Protein AF-A0A7X9EJ55-F1 (afdb_monomer)

Structure (mmCIF, N/CA/C/O backbone):
data_AF-A0A7X9EJ55-F1
#
_entry.id   AF-A0A7X9EJ55-F1
#
loop_
_atom_site.group_PDB
_atom_site.id
_atom_site.type_symbol
_atom_site.label_atom_id
_atom_site.label_alt_id
_atom_site.label_comp_id
_atom_site.label_asym_id
_atom_site.label_entity_id
_atom_site.label_seq_id
_atom_site.pdbx_PDB_ins_code
_atom_site.Cartn_x
_atom_site.Cartn_y
_atom_site.Cartn_z
_atom_site.occupancy
_atom_site.B_iso_or_equiv
_atom_site.auth_seq_id
_atom_site.auth_comp_id
_atom_site.auth_asym_id
_atom_site.auth_atom_id
_atom_site.pdbx_PDB_model_num
ATOM 1 N N . GLN A 1 1 ? -43.491 -13.037 -39.753 1.00 38.59 1 GLN A N 1
ATOM 2 C CA . GLN A 1 1 ? -42.598 -14.050 -39.163 1.00 38.59 1 GLN A CA 1
ATOM 3 C C . GLN A 1 1 ? -41.833 -13.356 -38.057 1.00 38.59 1 GLN A C 1
ATOM 5 O O . GLN A 1 1 ? -40.976 -12.529 -38.333 1.00 38.59 1 GLN A O 1
ATOM 10 N N . THR A 1 2 ? -42.285 -13.573 -36.831 1.00 31.81 2 THR A N 1
ATOM 11 C CA . THR A 1 2 ? -41.664 -13.127 -35.586 1.00 31.81 2 THR A CA 1
ATOM 12 C C . THR A 1 2 ? -40.509 -14.071 -35.261 1.00 31.81 2 THR A C 1
ATOM 14 O O . THR A 1 2 ? -40.678 -15.285 -35.343 1.00 31.81 2 THR A O 1
ATOM 17 N N . LEU A 1 3 ? -39.339 -13.518 -34.944 1.00 34.47 3 LEU A N 1
ATOM 18 C CA . LEU A 1 3 ? -38.242 -14.258 -34.327 1.00 34.47 3 LEU A CA 1
ATOM 19 C C . LEU A 1 3 ? -38.237 -13.887 -32.847 1.00 34.47 3 LEU A C 1
ATOM 21 O O . LEU A 1 3 ? -37.833 -12.788 -32.473 1.00 34.47 3 LEU A O 1
ATOM 25 N N . ASP A 1 4 ? -38.771 -14.807 -32.052 1.00 36.62 4 ASP A N 1
ATOM 26 C CA . ASP A 1 4 ? -38.695 -14.814 -30.599 1.00 36.62 4 ASP A CA 1
ATOM 27 C C . ASP A 1 4 ? -37.256 -15.052 -30.120 1.00 36.62 4 ASP A C 1
ATOM 29 O O . ASP A 1 4 ? -36.531 -15.879 -30.673 1.00 36.62 4 ASP A O 1
ATOM 33 N N . GLY A 1 5 ? -36.912 -14.394 -29.010 1.00 41.62 5 GLY A N 1
ATOM 34 C CA . GLY A 1 5 ? -36.213 -15.050 -27.905 1.00 41.62 5 GLY A CA 1
ATOM 35 C C . GLY A 1 5 ? -34.692 -15.132 -27.966 1.00 41.62 5 GLY A C 1
ATOM 36 O O . GLY A 1 5 ? -34.158 -16.203 -28.220 1.00 41.62 5 GLY A O 1
ATOM 37 N N . ILE A 1 6 ? -34.012 -14.058 -27.548 1.00 31.22 6 ILE A N 1
ATOM 38 C CA . ILE A 1 6 ? -32.843 -14.154 -26.656 1.00 31.22 6 ILE A CA 1
ATOM 39 C C . ILE A 1 6 ? -32.927 -12.980 -25.671 1.00 31.22 6 ILE A C 1
ATOM 41 O O . ILE A 1 6 ? -32.507 -11.866 -25.973 1.00 31.22 6 ILE A O 1
ATOM 45 N N . ASP A 1 7 ? -33.501 -13.238 -24.499 1.00 30.77 7 ASP A N 1
ATOM 46 C CA . ASP A 1 7 ? -33.450 -12.339 -23.349 1.00 30.77 7 ASP A CA 1
ATOM 47 C C . ASP A 1 7 ? -32.236 -12.755 -22.504 1.00 30.77 7 ASP A C 1
ATOM 49 O O . ASP A 1 7 ? -32.245 -13.804 -21.853 1.00 30.77 7 ASP A O 1
ATOM 53 N N . ILE A 1 8 ? -31.130 -12.008 -22.594 1.00 32.53 8 ILE A N 1
ATOM 54 C CA . ILE A 1 8 ? -29.920 -12.298 -21.810 1.00 32.53 8 ILE A CA 1
ATOM 55 C C . ILE A 1 8 ? -30.083 -11.646 -20.434 1.00 32.53 8 ILE A C 1
ATOM 57 O O . ILE A 1 8 ? -29.558 -10.569 -20.161 1.00 32.53 8 ILE A O 1
ATOM 61 N N . SER A 1 9 ? -30.810 -12.329 -19.551 1.00 30.97 9 SER A N 1
ATOM 62 C CA . SER A 1 9 ? -30.786 -12.064 -18.112 1.00 30.97 9 SER A CA 1
ATOM 63 C C . SER A 1 9 ? -29.410 -12.443 -17.553 1.00 30.97 9 SER A C 1
ATOM 65 O O . SER A 1 9 ? -29.127 -13.617 -17.303 1.00 30.97 9 SER A O 1
ATOM 67 N N . LEU A 1 10 ? -28.536 -11.455 -17.345 1.00 30.61 10 LEU A N 1
ATOM 68 C CA . LEU A 1 10 ? -27.280 -11.630 -16.609 1.00 30.61 10 LEU A CA 1
ATOM 69 C C . LEU A 1 10 ? -27.565 -11.729 -15.101 1.00 30.61 10 LEU A C 1
ATOM 71 O O . LEU A 1 10 ? -27.427 -10.768 -14.352 1.00 30.61 10 LEU A O 1
ATOM 75 N N . THR A 1 11 ? -27.955 -12.920 -14.655 1.00 35.12 11 THR A N 1
ATOM 76 C CA . THR A 1 11 ? -28.072 -13.302 -13.237 1.00 35.12 11 THR A CA 1
ATOM 77 C C . THR A 1 11 ? -26.894 -14.179 -12.816 1.00 35.12 11 THR A C 1
ATOM 79 O O . THR A 1 11 ? -27.067 -15.354 -12.503 1.00 35.12 11 THR A O 1
ATOM 82 N N . LEU A 1 12 ? -25.682 -13.617 -12.813 1.00 31.12 12 LEU A N 1
ATOM 83 C CA . LEU A 1 12 ? -24.518 -14.195 -12.130 1.00 31.12 12 LEU A CA 1
ATOM 84 C C . LEU A 1 12 ? -23.705 -13.066 -11.472 1.00 31.12 12 LEU A C 1
ATOM 86 O O . LEU A 1 12 ? -23.478 -12.043 -12.123 1.00 31.12 12 LEU A O 1
ATOM 90 N N . PRO A 1 13 ? -23.261 -13.213 -10.208 1.00 33.25 13 PRO A N 1
ATOM 91 C CA . PRO A 1 13 ? -22.348 -12.252 -9.604 1.00 33.25 13 PRO A CA 1
ATOM 92 C C . PRO A 1 13 ? -21.026 -12.268 -10.382 1.00 33.25 13 PRO A C 1
ATOM 94 O O . PRO A 1 13 ? -20.493 -13.323 -10.723 1.00 33.25 13 PRO A O 1
ATOM 97 N N . ILE A 1 14 ? -20.528 -11.081 -10.722 1.00 31.23 14 ILE A N 1
ATOM 98 C CA . ILE A 1 14 ? -19.279 -10.888 -11.464 1.00 31.23 14 ILE A CA 1
ATOM 99 C C . ILE A 1 14 ? -18.117 -11.350 -10.575 1.00 31.23 14 ILE A C 1
ATOM 101 O O . ILE A 1 14 ? -17.659 -10.607 -9.715 1.00 31.23 14 ILE A O 1
ATOM 105 N N . ASP A 1 15 ? -17.645 -12.577 -10.795 1.00 30.00 15 ASP A N 1
ATOM 106 C CA . ASP A 1 15 ? -16.687 -13.268 -9.917 1.00 30.00 15 ASP A CA 1
ATOM 107 C C . ASP A 1 15 ? -15.232 -13.255 -10.433 1.00 30.00 15 ASP A C 1
ATOM 109 O O . ASP A 1 15 ? -14.417 -14.096 -10.056 1.00 30.00 15 ASP A O 1
ATOM 113 N N . LYS A 1 16 ? -14.858 -12.308 -11.310 1.00 31.92 16 LYS A N 1
ATOM 114 C CA . LYS A 1 16 ? -13.453 -12.125 -11.724 1.00 31.92 16 LYS A CA 1
ATOM 115 C C . LYS A 1 16 ? -13.017 -10.661 -11.696 1.00 31.92 16 LYS A C 1
ATOM 117 O O . LYS A 1 16 ? -13.667 -9.756 -12.227 1.00 31.92 16 LYS A O 1
ATOM 122 N N . ALA A 1 17 ? -11.919 -10.453 -10.980 1.00 34.09 17 ALA A N 1
ATOM 123 C CA . ALA A 1 17 ? -11.348 -9.167 -10.640 1.00 34.09 17 ALA A CA 1
ATOM 124 C C . ALA A 1 17 ? -10.652 -8.513 -11.846 1.00 34.09 17 ALA A C 1
ATOM 126 O O . ALA A 1 17 ? -10.238 -9.194 -12.779 1.00 34.09 17 ALA A O 1
ATOM 127 N N . THR A 1 18 ? -10.591 -7.181 -11.851 1.00 37.78 18 THR A N 1
ATOM 128 C CA . THR A 1 18 ? -9.961 -6.411 -12.931 1.00 37.78 18 THR A CA 1
ATOM 129 C C . THR A 1 18 ? -8.446 -6.503 -12.783 1.00 37.78 18 THR A C 1
ATOM 131 O O . THR A 1 18 ? -7.906 -6.183 -11.726 1.00 37.78 18 THR A O 1
ATOM 134 N N . GLU A 1 19 ? -7.784 -6.952 -13.842 1.00 37.38 19 GLU A N 1
ATOM 135 C CA . GLU A 1 19 ? -6.333 -6.958 -13.994 1.00 37.38 19 GLU A CA 1
ATOM 136 C C . GLU A 1 19 ? -5.953 -5.732 -14.828 1.00 37.38 19 GLU A C 1
ATOM 138 O O . GLU A 1 19 ? -6.507 -5.512 -15.908 1.00 37.38 19 GLU A O 1
ATOM 143 N N . LEU A 1 20 ? -5.049 -4.899 -14.312 1.00 41.16 20 LEU A N 1
ATOM 144 C CA . LEU A 1 20 ? -4.495 -3.777 -15.062 1.00 41.16 20 LEU A CA 1
ATOM 145 C C . LEU A 1 20 ? -3.070 -4.129 -15.476 1.00 41.16 20 LEU A C 1
ATOM 147 O O . LEU A 1 20 ? -2.155 -4.110 -14.655 1.00 41.16 20 LEU A O 1
ATOM 151 N N . ILE A 1 21 ? -2.896 -4.414 -16.761 1.00 44.88 21 ILE A N 1
ATOM 152 C CA . ILE A 1 21 ? -1.591 -4.623 -17.386 1.00 44.88 21 ILE A CA 1
ATOM 153 C C . ILE A 1 21 ? -1.232 -3.323 -18.102 1.00 44.88 21 ILE A C 1
ATOM 155 O O . ILE A 1 21 ? -1.906 -2.937 -19.057 1.00 44.88 21 ILE A O 1
ATOM 159 N N . THR A 1 22 ? -0.190 -2.625 -17.644 1.00 42.75 22 THR A N 1
ATOM 160 C CA . THR A 1 22 ? 0.284 -1.399 -18.304 1.00 42.75 22 THR A CA 1
ATOM 161 C C . THR A 1 22 ? 1.669 -1.587 -18.906 1.00 42.75 22 THR A C 1
ATOM 163 O O . THR A 1 22 ? 2.619 -1.997 -18.236 1.00 42.75 22 THR A O 1
ATOM 166 N N . SER A 1 23 ? 1.775 -1.280 -20.197 1.00 45.16 23 SER A N 1
ATOM 167 C CA . SER A 1 23 ? 3.039 -1.046 -20.889 1.00 45.16 23 SER A CA 1
ATOM 168 C C . SER A 1 23 ? 2.978 0.373 -21.453 1.00 45.16 23 SER A C 1
ATOM 170 O O . SER A 1 23 ? 2.075 0.720 -22.214 1.00 45.16 23 SER A O 1
ATOM 172 N N . LYS A 1 24 ? 3.889 1.247 -21.016 1.00 44.47 24 LYS A N 1
ATOM 173 C CA . LYS A 1 24 ? 3.922 2.644 -21.462 1.00 44.47 24 LYS A CA 1
ATOM 174 C C . LYS A 1 24 ? 5.023 2.816 -22.502 1.00 44.47 24 LYS A C 1
ATOM 176 O O . LYS A 1 24 ? 6.192 2.592 -22.199 1.00 44.47 24 LYS A O 1
ATOM 181 N N . HIS A 1 25 ? 4.666 3.269 -23.705 1.00 47.09 25 HIS A N 1
ATOM 182 C CA . HIS A 1 25 ? 5.638 3.700 -24.708 1.00 47.09 25 HIS A CA 1
ATOM 183 C C . HIS A 1 25 ? 5.197 5.007 -25.385 1.00 47.09 25 HIS A C 1
ATOM 185 O O . HIS A 1 25 ? 4.358 5.009 -26.278 1.00 47.09 25 HIS A O 1
ATOM 191 N N . GLU A 1 26 ? 5.765 6.138 -24.953 1.00 46.81 26 GLU A N 1
ATOM 192 C CA . GLU A 1 26 ? 5.364 7.477 -25.430 1.00 46.81 26 GLU A CA 1
ATOM 193 C C . GLU A 1 26 ? 5.766 7.769 -26.888 1.00 46.81 26 GLU A C 1
ATOM 195 O O . GLU A 1 26 ? 5.194 8.650 -27.520 1.00 46.81 26 GLU A O 1
ATOM 200 N N . VAL A 1 27 ? 6.729 7.033 -27.450 1.00 49.12 27 VAL A N 1
ATOM 201 C CA . VAL A 1 27 ? 7.346 7.381 -28.744 1.00 49.12 27 VAL A CA 1
ATOM 202 C C . VAL A 1 27 ? 6.617 6.761 -29.947 1.00 49.12 27 VAL A C 1
ATOM 204 O O . VAL A 1 27 ? 6.631 7.336 -31.031 1.00 49.12 27 VAL A O 1
ATOM 207 N N . MET A 1 28 ? 5.938 5.622 -29.779 1.00 48.31 28 MET A N 1
ATOM 208 C CA . MET A 1 28 ? 5.363 4.868 -30.908 1.00 48.31 28 MET A CA 1
ATOM 209 C C . MET A 1 28 ? 3.928 5.257 -31.281 1.00 48.31 28 MET A C 1
ATOM 211 O O . MET A 1 28 ? 3.543 5.096 -32.440 1.00 48.31 28 MET A O 1
ATOM 215 N N . ASN A 1 29 ? 3.148 5.815 -30.349 1.00 45.50 29 ASN A N 1
ATOM 216 C CA . ASN A 1 29 ? 1.758 6.204 -30.623 1.00 45.50 29 ASN A CA 1
ATOM 217 C C . ASN A 1 29 ? 1.661 7.318 -31.677 1.00 45.50 29 ASN A C 1
ATOM 219 O O . ASN A 1 29 ? 0.808 7.254 -32.557 1.00 45.50 29 ASN A O 1
ATOM 223 N N . ASN A 1 30 ? 2.597 8.271 -31.660 1.00 50.31 30 ASN A N 1
ATOM 224 C CA . ASN A 1 30 ? 2.659 9.348 -32.653 1.00 50.31 30 ASN A CA 1
ATOM 225 C C . ASN A 1 30 ? 3.192 8.895 -34.022 1.00 50.31 30 ASN A C 1
ATOM 227 O O . ASN A 1 30 ? 3.055 9.631 -34.997 1.00 50.31 30 ASN A O 1
ATOM 231 N N . LEU A 1 31 ? 3.812 7.712 -34.109 1.00 50.06 31 LEU A N 1
ATOM 232 C CA . LEU A 1 31 ? 4.468 7.242 -35.331 1.00 50.06 31 LEU A CA 1
ATOM 233 C C . LEU A 1 31 ? 3.586 6.321 -36.182 1.00 50.06 31 LEU A C 1
ATOM 235 O O . LEU A 1 31 ? 3.716 6.322 -37.402 1.00 50.06 31 LEU A O 1
ATOM 239 N N . LEU A 1 32 ? 2.725 5.513 -35.555 1.00 49.69 32 LEU A N 1
ATOM 240 C CA . LEU A 1 32 ? 1.988 4.454 -36.255 1.00 49.69 32 LEU A CA 1
ATOM 241 C C . LEU A 1 32 ? 0.570 4.849 -36.690 1.00 49.69 32 LEU A C 1
ATOM 243 O O . LEU A 1 32 ? 0.073 4.284 -37.660 1.00 49.69 32 LEU A O 1
ATOM 247 N N . TRP A 1 33 ? -0.079 5.797 -36.006 1.00 50.31 33 TRP A N 1
ATOM 248 C CA . TRP A 1 33 ? -1.486 6.135 -36.264 1.00 50.31 33 TRP A CA 1
ATOM 249 C C . TRP A 1 33 ? -1.775 7.637 -36.098 1.00 50.31 33 TRP A C 1
ATOM 251 O O . TRP A 1 33 ? -2.547 8.019 -35.218 1.00 50.31 33 TRP A O 1
ATOM 261 N N . PRO A 1 34 ? -1.201 8.510 -36.946 1.00 47.88 34 PRO A N 1
ATOM 262 C CA . PRO A 1 34 ? -1.378 9.963 -36.836 1.00 47.88 34 PRO A CA 1
ATOM 263 C C . PRO A 1 34 ? -2.832 10.436 -37.035 1.00 47.88 34 PRO A C 1
ATOM 265 O O . PRO A 1 34 ? -3.152 11.578 -36.718 1.00 47.88 34 PRO A O 1
ATOM 268 N N . GLU A 1 35 ? -3.716 9.574 -37.549 1.00 40.94 35 GLU A N 1
ATOM 269 C CA . GLU A 1 35 ? -5.115 9.898 -37.869 1.00 40.94 35 GLU A CA 1
ATOM 270 C C . GLU A 1 35 ? -6.112 9.516 -36.764 1.00 40.94 35 GLU A C 1
ATOM 272 O O . GLU A 1 35 ? -7.281 9.903 -36.812 1.00 40.94 35 GLU A O 1
ATOM 277 N N . LEU A 1 36 ? -5.665 8.796 -35.729 1.00 41.84 36 LEU A N 1
ATOM 278 C CA . LEU A 1 36 ? -6.472 8.533 -34.539 1.00 41.84 36 LEU A CA 1
ATOM 279 C C . LEU A 1 36 ? -6.415 9.756 -33.614 1.00 41.84 36 LEU A C 1
ATOM 281 O O . LEU A 1 36 ? -5.763 9.750 -32.574 1.00 41.84 36 LEU A O 1
ATOM 285 N N . GLY A 1 37 ? -7.110 10.825 -34.005 1.00 41.09 37 GLY A N 1
ATOM 286 C CA . GLY A 1 37 ? -7.382 11.951 -33.117 1.00 41.09 37 GLY A CA 1
ATOM 287 C C . GLY A 1 37 ? -8.163 11.456 -31.900 1.00 41.09 37 GLY A C 1
ATOM 288 O O . GLY A 1 37 ? -9.317 11.041 -32.018 1.00 41.09 37 GLY A O 1
ATOM 289 N N . THR A 1 38 ? -7.531 11.463 -30.730 1.00 38.47 38 THR A N 1
ATOM 290 C CA . THR A 1 38 ? -8.158 11.043 -29.477 1.00 38.47 38 THR A CA 1
ATOM 291 C C . THR A 1 38 ? -9.341 11.962 -29.165 1.00 38.47 38 THR A C 1
ATOM 293 O O . THR A 1 38 ? -9.202 13.163 -28.933 1.00 38.47 38 THR A O 1
ATOM 296 N N . VAL A 1 39 ? -10.556 11.409 -29.184 1.00 37.19 39 VAL A N 1
ATOM 297 C CA . VAL A 1 39 ? -11.767 12.165 -28.848 1.00 37.19 39 VAL A CA 1
ATOM 298 C C . VAL A 1 39 ? -11.824 12.329 -27.329 1.00 37.19 39 VAL A C 1
ATOM 300 O O . VAL A 1 39 ? -12.023 11.370 -26.586 1.00 37.19 39 VAL A O 1
ATOM 303 N N . ARG A 1 40 ? -11.642 13.564 -26.851 1.00 36.47 40 ARG A N 1
ATOM 304 C CA . ARG A 1 40 ? -11.795 13.926 -25.437 1.00 36.47 40 ARG A CA 1
ATOM 305 C C . ARG A 1 40 ? -13.279 14.123 -25.132 1.00 36.47 40 ARG A C 1
ATOM 307 O O . ARG A 1 40 ? -13.882 15.075 -25.617 1.00 36.47 40 ARG A O 1
ATOM 314 N N . ALA A 1 41 ? -13.860 13.283 -24.279 1.00 29.88 41 ALA A N 1
ATOM 315 C CA . ALA A 1 41 ? -15.131 13.617 -23.643 1.00 29.88 41 ALA A CA 1
ATOM 316 C C . ALA A 1 41 ? -14.905 14.840 -22.733 1.00 29.88 41 ALA A C 1
ATOM 318 O O . ALA A 1 41 ? -14.179 14.759 -21.743 1.00 29.88 41 ALA A O 1
ATOM 319 N N . VAL A 1 42 ? -15.451 16.001 -23.110 1.00 31.14 42 VAL A N 1
ATOM 320 C CA . VAL A 1 42 ? -15.214 17.283 -22.412 1.00 31.14 42 VAL A CA 1
ATOM 321 C C . VAL A 1 42 ? -16.218 17.577 -21.294 1.00 31.14 42 VAL A C 1
ATOM 323 O O . VAL A 1 42 ? -16.085 18.595 -20.636 1.00 31.14 42 VAL A O 1
ATOM 326 N N . ASN A 1 43 ? -17.183 16.689 -21.044 1.00 30.61 43 ASN A N 1
ATOM 327 C CA . ASN A 1 43 ? -18.197 16.841 -19.995 1.00 30.61 43 ASN A CA 1
ATOM 328 C C . ASN A 1 43 ? -18.670 15.462 -19.508 1.00 30.61 43 ASN A C 1
ATOM 330 O O . ASN A 1 43 ? -19.752 15.005 -19.871 1.00 30.61 43 ASN A O 1
ATOM 334 N N . MET A 1 44 ? -17.849 14.775 -18.715 1.00 38.81 44 MET A N 1
ATOM 335 C CA . MET A 1 44 ? -18.315 13.641 -17.914 1.00 38.81 44 MET A CA 1
ATOM 336 C C . MET A 1 44 ? -18.557 14.136 -16.492 1.00 38.81 44 MET A C 1
ATOM 338 O O . MET A 1 44 ? -17.649 14.671 -15.865 1.00 38.81 44 MET A O 1
ATOM 342 N N . TYR A 1 45 ? -19.782 13.979 -15.999 1.00 35.69 45 TYR A N 1
ATOM 343 C CA . TYR A 1 45 ? -20.111 14.223 -14.600 1.00 35.69 45 TYR A CA 1
ATOM 344 C C . TYR A 1 45 ? -19.662 13.003 -13.782 1.00 35.69 45 TYR A C 1
ATOM 346 O O . TYR A 1 45 ? -20.314 11.961 -13.833 1.00 35.69 45 TYR A O 1
ATOM 354 N N . ASP A 1 46 ? -18.530 13.104 -13.078 1.00 46.06 46 ASP A N 1
ATOM 355 C CA . ASP A 1 46 ? -18.082 12.072 -12.135 1.00 46.06 46 ASP A CA 1
ATOM 356 C C . ASP A 1 46 ? -18.695 12.364 -10.758 1.00 46.06 46 ASP A C 1
ATOM 358 O O . ASP A 1 46 ? -18.242 13.238 -10.020 1.00 46.06 46 ASP A O 1
ATOM 362 N N . SER A 1 47 ? -19.738 11.621 -10.381 1.00 42.22 47 SER A N 1
ATOM 363 C CA . SER A 1 47 ? -20.352 11.730 -9.050 1.00 42.22 47 SER A CA 1
ATOM 364 C C . SER A 1 47 ? -19.412 11.310 -7.904 1.00 42.22 47 SER A C 1
ATOM 366 O O . SER A 1 47 ? -19.753 11.516 -6.737 1.00 42.22 47 SER A O 1
ATOM 368 N N . ASN A 1 48 ? -18.242 10.736 -8.220 1.00 45.66 48 ASN A N 1
ATOM 369 C CA . ASN A 1 48 ? -17.161 10.436 -7.280 1.00 45.66 48 ASN A CA 1
ATOM 370 C C . ASN A 1 48 ? -16.099 11.541 -7.199 1.00 45.66 48 ASN A C 1
ATOM 372 O O . ASN A 1 48 ? -15.158 11.391 -6.417 1.00 45.66 48 ASN A O 1
ATOM 376 N N . GLU A 1 49 ? -16.239 12.655 -7.932 1.00 54.47 49 GLU A N 1
ATOM 377 C CA . GLU A 1 49 ? -15.367 13.835 -7.820 1.00 54.47 49 GLU A CA 1
ATOM 378 C C . GLU A 1 49 ? -15.667 14.634 -6.538 1.00 54.47 49 GLU A C 1
ATOM 380 O O . GLU A 1 49 ? -15.876 15.846 -6.528 1.00 54.47 49 GLU A O 1
ATOM 385 N N . LYS A 1 50 ? -15.695 13.938 -5.402 1.00 62.94 50 LYS A N 1
ATOM 386 C CA . LYS A 1 50 ? -15.676 14.551 -4.080 1.00 62.94 50 LYS A CA 1
ATOM 387 C C . LYS A 1 50 ? -14.233 14.581 -3.601 1.00 62.94 50 LYS A C 1
ATOM 389 O O . LYS A 1 50 ? -13.810 13.752 -2.793 1.00 62.94 50 LYS A O 1
ATOM 394 N N . LYS A 1 51 ? -13.460 15.528 -4.141 1.00 64.06 51 LYS A N 1
ATOM 395 C CA . LYS A 1 51 ? -12.115 15.828 -3.632 1.00 64.06 51 LYS A CA 1
ATOM 396 C C . LYS A 1 51 ? -12.204 16.051 -2.117 1.00 64.06 51 LYS A C 1
ATOM 398 O O . LYS A 1 51 ? -13.142 16.698 -1.654 1.00 64.06 51 LYS A O 1
ATOM 403 N N . ASN A 1 52 ? -11.251 15.504 -1.365 1.00 70.38 52 ASN A N 1
ATOM 404 C CA . ASN A 1 52 ? -11.170 15.578 0.103 1.00 70.38 52 ASN A CA 1
ATOM 405 C C . ASN A 1 52 ? -12.217 14.768 0.896 1.00 70.38 52 ASN A C 1
ATOM 407 O O . ASN A 1 52 ? -12.250 14.857 2.116 1.00 70.38 52 ASN A O 1
ATOM 411 N N . PHE A 1 53 ? -13.105 14.003 0.251 1.00 81.62 53 PHE A N 1
ATOM 412 C CA . PHE A 1 53 ? -14.181 13.313 0.976 1.00 81.62 53 PHE A CA 1
ATOM 413 C C . PHE A 1 53 ? -13.784 11.927 1.478 1.00 81.62 53 PHE A C 1
ATOM 415 O O . PHE A 1 53 ? -14.152 11.533 2.581 1.00 81.62 53 PHE A O 1
ATOM 422 N N . TRP A 1 54 ? -13.082 11.149 0.656 1.00 82.31 54 TRP A N 1
ATOM 423 C CA . TRP A 1 54 ? -12.898 9.722 0.917 1.00 82.31 54 TRP A CA 1
ATOM 424 C C . TRP A 1 54 ? -11.973 9.445 2.098 1.00 82.31 54 TRP A C 1
ATOM 426 O O . TRP A 1 54 ? -12.271 8.551 2.884 1.00 82.31 54 TRP A O 1
ATOM 436 N N . TYR A 1 55 ? -10.902 10.223 2.274 1.00 87.44 55 TYR A N 1
ATOM 437 C CA . TYR A 1 55 ? -10.030 10.069 3.439 1.00 87.44 55 TYR A CA 1
ATOM 438 C C . TYR A 1 55 ? -10.775 10.375 4.740 1.00 87.44 55 TYR A C 1
ATOM 440 O O . TYR A 1 55 ? -10.721 9.593 5.690 1.00 87.44 55 TYR A O 1
ATOM 448 N N . GLU A 1 56 ? -11.526 11.478 4.767 1.00 88.81 56 GLU A N 1
ATOM 449 C CA . GLU A 1 56 ? -12.367 11.848 5.909 1.00 88.81 56 GLU A CA 1
ATOM 450 C C . GLU A 1 56 ? -13.452 10.797 6.168 1.00 88.81 56 GLU A C 1
ATOM 452 O O . GLU A 1 56 ? -13.705 10.432 7.316 1.00 88.81 56 GLU A O 1
ATOM 457 N N . TYR A 1 57 ? -14.056 10.255 5.108 1.00 88.44 57 TYR A N 1
ATOM 458 C CA . TYR A 1 57 ? -15.044 9.185 5.196 1.00 88.44 57 TYR A CA 1
ATOM 459 C C . TYR A 1 57 ? -14.453 7.914 5.817 1.00 88.44 57 TYR A C 1
ATOM 461 O O . TYR A 1 57 ? -15.018 7.400 6.784 1.00 88.44 57 TYR A O 1
ATOM 469 N N . PHE A 1 58 ? -13.316 7.428 5.305 1.00 90.06 58 PHE A N 1
ATOM 470 C CA . PHE A 1 58 ? -12.639 6.243 5.836 1.00 90.06 58 PHE A CA 1
ATOM 471 C C . PHE A 1 58 ? -12.163 6.461 7.268 1.00 90.06 58 PHE A C 1
ATOM 473 O O . PHE A 1 58 ? -12.330 5.575 8.098 1.00 90.06 58 PHE A O 1
ATOM 480 N N . THR A 1 59 ? -11.645 7.648 7.582 1.00 91.88 59 THR A N 1
ATOM 481 C CA . THR A 1 59 ? -11.230 8.005 8.944 1.00 91.88 59 THR A CA 1
ATOM 482 C C . THR A 1 59 ? -12.420 7.998 9.897 1.00 91.88 59 THR A C 1
ATOM 484 O O . THR A 1 59 ? -12.361 7.369 10.947 1.00 91.88 59 THR A O 1
ATOM 487 N N . ARG A 1 60 ? -13.548 8.608 9.517 1.00 91.56 60 ARG A N 1
ATOM 488 C CA . ARG A 1 60 ? -14.771 8.581 10.331 1.00 91.56 60 ARG A CA 1
ATOM 489 C C . ARG A 1 60 ? -15.257 7.153 10.578 1.00 91.56 60 ARG A C 1
ATOM 491 O O . ARG A 1 60 ? -15.642 6.832 11.696 1.00 91.56 60 ARG A O 1
ATOM 498 N N . LYS A 1 61 ? -15.234 6.300 9.551 1.00 90.44 61 LYS A N 1
ATOM 499 C CA . LYS A 1 61 ? -15.615 4.887 9.678 1.00 90.44 61 LYS A CA 1
ATOM 500 C C . LYS A 1 61 ? -14.643 4.083 10.537 1.00 90.44 61 LYS A C 1
ATOM 502 O O . LYS A 1 61 ? -15.082 3.247 11.320 1.00 90.44 61 LYS A O 1
ATOM 507 N N . LEU A 1 62 ? -13.352 4.380 10.448 1.00 92.56 62 LEU A N 1
ATOM 508 C CA . LEU A 1 62 ? -12.339 3.785 11.307 1.00 92.56 62 LEU A CA 1
ATOM 509 C C . LEU A 1 62 ? -12.575 4.129 12.780 1.00 92.56 62 LEU A C 1
ATOM 511 O O . LEU A 1 62 ? -12.489 3.242 13.624 1.00 92.56 62 LEU A O 1
ATOM 515 N N . GLU A 1 63 ? -12.922 5.379 13.095 1.00 92.94 63 GLU A N 1
ATOM 516 C CA . GLU A 1 63 ? -13.219 5.795 14.472 1.00 92.94 63 GLU A CA 1
ATOM 517 C C . GLU A 1 63 ? -14.402 5.018 15.081 1.00 92.94 63 GLU A C 1
ATOM 519 O O . GLU A 1 63 ? -14.366 4.683 16.264 1.00 92.94 63 GLU A O 1
ATOM 524 N N . GLU A 1 64 ? -15.405 4.634 14.278 1.00 91.44 64 GLU A N 1
ATOM 525 C CA . GLU A 1 64 ? -16.507 3.762 14.726 1.00 91.44 64 GLU A CA 1
ATOM 526 C C . GLU A 1 64 ? -16.004 2.364 15.150 1.00 91.44 64 GLU A C 1
ATOM 528 O O . GLU A 1 64 ? -16.558 1.763 16.072 1.00 91.44 64 GLU A O 1
ATOM 533 N N . GLN A 1 65 ? -14.945 1.849 14.512 1.00 90.38 65 GLN A N 1
ATOM 534 C CA . GLN A 1 65 ? -14.389 0.510 14.763 1.00 90.38 65 GLN A CA 1
ATOM 535 C C . GLN A 1 65 ? -13.179 0.503 15.708 1.00 90.38 65 GLN A C 1
ATOM 537 O O . GLN A 1 65 ? -12.800 -0.558 16.208 1.00 90.38 65 GLN A O 1
ATOM 542 N N . LYS A 1 66 ? -12.585 1.667 15.997 1.00 91.12 66 LYS A N 1
ATOM 543 C CA . LYS A 1 66 ? -11.283 1.819 16.672 1.00 91.12 66 LYS A CA 1
ATOM 544 C C . LYS A 1 66 ? -11.186 1.099 18.014 1.00 91.12 66 LYS A C 1
ATOM 546 O O . LYS A 1 66 ? -10.148 0.530 18.325 1.00 91.12 66 LYS A O 1
ATOM 551 N N . SER A 1 67 ? -12.280 1.053 18.776 1.00 90.88 67 SER A N 1
ATOM 552 C CA . SER A 1 67 ? -12.343 0.352 20.071 1.00 90.88 67 SER A CA 1
ATOM 553 C C . SER A 1 67 ? -12.121 -1.166 19.984 1.00 90.88 67 SER A C 1
ATOM 555 O O . SER A 1 67 ? -11.770 -1.792 20.982 1.00 90.88 67 SER A O 1
ATOM 557 N N . THR A 1 68 ? -12.312 -1.760 18.804 1.00 90.81 68 THR A N 1
ATOM 558 C CA . THR A 1 68 ? -12.130 -3.199 18.549 1.00 90.81 68 THR A CA 1
ATOM 559 C C . THR A 1 68 ? -10.745 -3.540 17.995 1.00 90.81 68 THR A C 1
ATOM 561 O O . THR A 1 68 ? -10.426 -4.718 17.813 1.00 90.81 68 THR A O 1
ATOM 564 N N . LEU A 1 69 ? -9.924 -2.523 17.715 1.00 94.75 69 LEU A N 1
ATOM 565 C CA . LEU A 1 69 ? -8.621 -2.661 17.078 1.00 94.75 69 LEU A CA 1
ATOM 566 C C . LEU A 1 69 ? -7.500 -2.557 18.112 1.00 94.75 69 LEU A C 1
ATOM 568 O O . LEU A 1 69 ? -7.545 -1.754 19.042 1.00 94.75 69 LEU A O 1
ATOM 572 N N . LYS A 1 70 ? -6.454 -3.355 17.915 1.00 96.25 70 LYS A N 1
ATOM 573 C CA . LYS A 1 70 ? -5.219 -3.269 18.695 1.00 96.25 70 LYS A CA 1
ATOM 574 C C . LYS A 1 70 ? -4.315 -2.193 18.097 1.00 96.25 70 LYS A C 1
ATOM 576 O O . LYS A 1 70 ? -3.859 -2.341 16.965 1.00 96.25 70 LYS A O 1
ATOM 581 N N . THR A 1 71 ? -4.029 -1.131 18.842 1.00 96.38 71 THR A N 1
ATOM 582 C CA . THR A 1 71 ? -3.037 -0.137 18.412 1.00 96.38 71 THR A CA 1
ATOM 583 C C . THR A 1 71 ? -1.632 -0.728 18.497 1.00 96.38 71 THR A C 1
ATOM 585 O O . THR A 1 71 ? -1.287 -1.354 19.499 1.00 96.38 71 THR A O 1
ATOM 588 N N . ILE A 1 72 ? -0.840 -0.531 17.449 1.00 96.69 72 ILE A N 1
ATOM 589 C CA . ILE A 1 72 ? 0.535 -1.029 17.314 1.00 96.69 72 ILE A CA 1
ATOM 590 C C . ILE A 1 72 ? 1.458 0.096 16.840 1.00 96.69 72 ILE A C 1
ATOM 592 O O . ILE A 1 72 ? 0.993 1.054 16.218 1.00 96.69 72 ILE A O 1
ATOM 596 N N . THR A 1 73 ? 2.757 -0.031 17.110 1.00 94.38 73 THR A N 1
ATOM 597 C CA . THR A 1 73 ? 3.777 0.911 16.611 1.00 94.38 73 THR A CA 1
ATOM 598 C C . THR A 1 73 ? 4.500 0.403 15.371 1.00 94.38 73 THR A C 1
ATOM 600 O O . THR A 1 73 ? 4.848 1.190 14.496 1.00 94.38 73 THR A O 1
ATOM 603 N N . GLU A 1 74 ? 4.645 -0.914 15.238 1.00 93.62 74 GLU A N 1
ATOM 604 C CA . GLU A 1 74 ? 5.186 -1.563 14.050 1.00 93.62 74 GLU A CA 1
ATOM 605 C C . GLU A 1 74 ? 4.246 -2.641 13.507 1.00 93.62 74 GLU A C 1
ATOM 607 O O . GLU A 1 74 ? 3.594 -3.375 14.251 1.00 93.62 74 GLU A O 1
ATOM 612 N N . VAL A 1 75 ? 4.237 -2.816 12.180 1.00 93.81 75 VAL A N 1
ATOM 613 C CA . VAL A 1 75 ? 3.423 -3.838 11.487 1.00 93.81 75 VAL A CA 1
ATOM 614 C C . VAL A 1 75 ? 3.702 -5.255 12.015 1.00 93.81 75 VAL A C 1
ATOM 616 O O . VAL A 1 75 ? 2.813 -6.109 12.025 1.00 93.81 75 VAL A O 1
ATOM 619 N N . SER A 1 76 ? 4.929 -5.506 12.479 1.00 92.31 76 SER A N 1
ATOM 620 C CA . SER A 1 76 ? 5.402 -6.805 12.967 1.00 92.31 76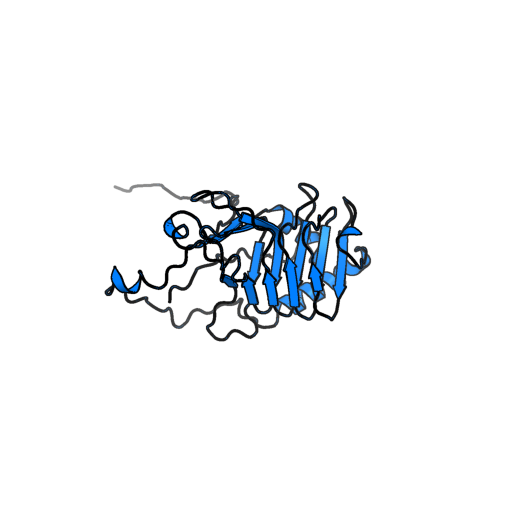 SER A CA 1
ATOM 621 C C . SER A 1 76 ? 4.725 -7.271 14.269 1.00 92.31 76 SER A C 1
ATOM 623 O O . SER A 1 76 ? 4.691 -8.480 14.528 1.00 92.31 76 SER A O 1
ATOM 625 N N . GLU A 1 77 ? 4.160 -6.342 15.049 1.00 94.62 77 GLU A N 1
ATOM 626 C CA . GLU A 1 77 ? 3.507 -6.582 16.345 1.00 94.62 77 GLU A CA 1
ATOM 627 C C . GLU A 1 77 ? 2.111 -7.208 16.218 1.00 94.62 77 GLU A C 1
ATOM 629 O O . GLU A 1 77 ? 1.586 -7.771 17.186 1.00 94.62 77 GLU A O 1
ATOM 634 N N . CYS A 1 78 ? 1.495 -7.111 15.036 1.00 95.50 78 CYS A N 1
ATOM 635 C CA . CYS A 1 78 ? 0.176 -7.676 14.791 1.00 95.50 78 CYS A CA 1
ATOM 636 C C . CY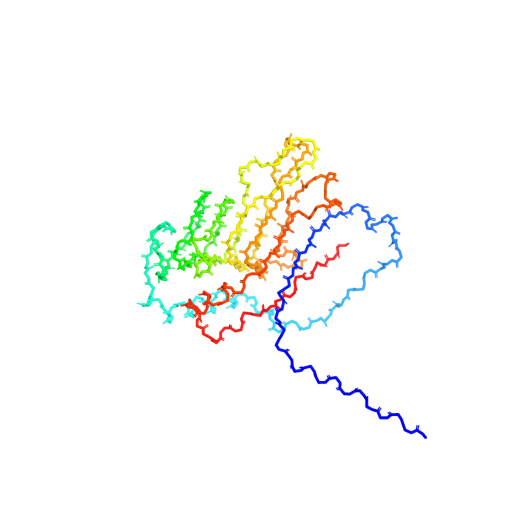S A 1 78 ? 0.270 -9.174 14.505 1.00 95.50 78 CYS A C 1
ATOM 638 O O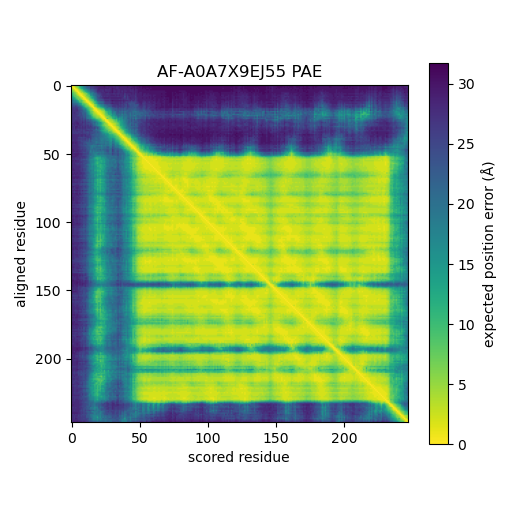 . CYS A 1 78 ? 0.857 -9.593 13.504 1.00 95.50 78 CYS A O 1
ATOM 640 N N . LEU A 1 79 ? -0.330 -9.997 15.361 1.00 94.56 79 LEU A N 1
ATOM 641 C CA . LEU A 1 79 ? -0.297 -11.451 15.241 1.00 94.56 79 LEU A CA 1
ATOM 642 C C . LEU A 1 79 ? -1.444 -11.978 14.371 1.00 94.56 79 LEU A C 1
ATOM 644 O O . LEU A 1 79 ? -2.422 -11.292 14.075 1.00 94.56 79 LEU A O 1
ATOM 648 N N . ALA A 1 80 ? -1.323 -13.235 13.945 1.00 93.00 80 ALA A N 1
ATOM 649 C CA . ALA A 1 80 ? -2.347 -13.883 13.135 1.00 93.00 80 ALA A CA 1
ATOM 650 C C . ALA A 1 80 ? -3.703 -13.918 13.860 1.00 93.00 80 ALA A C 1
ATOM 652 O O . ALA A 1 80 ? -3.794 -14.338 15.011 1.00 93.00 80 ALA A O 1
ATOM 653 N N . GLY A 1 81 ? -4.758 -13.490 13.163 1.00 89.12 81 GLY A N 1
ATOM 654 C CA . GLY A 1 81 ? -6.118 -13.404 13.704 1.00 89.12 81 GLY A CA 1
ATOM 655 C C . GLY A 1 81 ? -6.448 -12.085 14.410 1.00 89.12 81 GLY A C 1
ATOM 656 O O . GLY A 1 81 ? -7.628 -11.819 14.636 1.00 89.12 81 GLY A O 1
ATOM 657 N N . GLU A 1 82 ? -5.454 -11.240 14.697 1.00 94.69 82 GLU A N 1
ATOM 658 C CA . GLU A 1 82 ? -5.674 -9.902 15.249 1.00 94.69 82 GLU A CA 1
ATOM 659 C C . GLU A 1 82 ? -6.059 -8.896 14.149 1.00 94.69 82 GLU A C 1
ATOM 661 O O . GLU A 1 82 ? -5.700 -9.054 12.975 1.00 94.69 82 GLU A O 1
ATOM 666 N N . ASN A 1 83 ? -6.791 -7.849 14.543 1.00 96.25 83 ASN A N 1
ATOM 667 C CA . ASN A 1 83 ? -7.012 -6.657 13.728 1.00 96.25 83 ASN A CA 1
ATOM 668 C C . ASN A 1 83 ? -6.295 -5.490 14.413 1.00 96.25 83 ASN A C 1
ATOM 670 O O . ASN A 1 83 ? -6.615 -5.154 15.557 1.00 96.25 83 ASN A O 1
ATOM 674 N N . CYS A 1 84 ? -5.321 -4.898 13.731 1.00 97.31 84 CYS A N 1
ATOM 675 C CA . CYS A 1 84 ? -4.432 -3.905 14.311 1.00 97.31 84 CYS A CA 1
ATOM 676 C C . CYS A 1 84 ? -4.448 -2.598 13.525 1.00 97.31 84 CYS A C 1
ATOM 678 O O . CYS A 1 84 ? -4.608 -2.592 12.302 1.00 97.31 84 CYS A O 1
ATOM 680 N N . LEU A 1 85 ? -4.250 -1.501 14.248 1.00 97.62 85 LEU A N 1
ATOM 681 C CA . LEU A 1 85 ? -4.162 -0.152 13.714 1.00 97.62 85 LEU A CA 1
ATOM 682 C C . LEU A 1 85 ? -2.783 0.427 14.033 1.00 97.62 85 LEU A C 1
ATOM 684 O O . LEU A 1 85 ? -2.425 0.574 15.200 1.00 97.62 85 LEU A O 1
ATOM 688 N N . LEU A 1 86 ? -2.042 0.776 12.989 1.00 97.44 86 LEU A N 1
ATOM 689 C CA . LEU A 1 86 ? -0.868 1.634 13.062 1.00 97.44 86 LEU A CA 1
ATOM 690 C C . LEU A 1 86 ? -1.300 2.993 12.509 1.00 97.44 86 LEU A C 1
ATOM 692 O O . LEU A 1 86 ? -1.550 3.117 11.312 1.00 97.44 86 LEU A O 1
ATOM 696 N N . GLU A 1 87 ? -1.448 3.987 13.377 1.00 96.62 87 GLU A N 1
ATOM 697 C CA . GLU A 1 87 ? -1.868 5.336 12.997 1.00 96.62 87 GLU A CA 1
ATOM 698 C C . GLU A 1 87 ? -0.818 6.352 13.439 1.00 96.62 87 GLU A C 1
ATOM 700 O O . GLU A 1 87 ? -0.447 6.380 14.612 1.00 96.62 87 GLU A O 1
ATOM 705 N N . ASP A 1 88 ? -0.381 7.202 12.510 1.00 96.44 88 ASP A N 1
ATOM 706 C CA . ASP A 1 88 ? 0.486 8.339 12.813 1.00 96.44 88 ASP A CA 1
ATOM 707 C C . ASP A 1 88 ? 0.021 9.601 12.069 1.00 96.44 88 ASP A C 1
ATOM 709 O O . ASP A 1 88 ? -0.507 9.561 10.954 1.00 96.44 88 ASP A O 1
ATOM 713 N N . THR A 1 89 ? 0.230 10.746 12.710 1.00 96.00 89 THR A N 1
ATOM 714 C CA . THR A 1 89 ? 0.066 12.069 12.100 1.00 96.00 89 THR A CA 1
ATOM 715 C C . THR A 1 89 ? 1.191 12.404 11.120 1.00 96.00 89 THR A C 1
ATOM 717 O O . THR A 1 89 ? 1.010 13.264 10.264 1.00 96.00 89 THR A O 1
ATOM 720 N N . GLN A 1 90 ? 2.344 11.743 11.245 1.00 97.25 90 GLN A N 1
ATOM 721 C CA . GLN A 1 90 ? 3.515 11.929 10.393 1.00 97.25 90 GLN A CA 1
ATOM 722 C C . GLN A 1 90 ? 3.601 10.862 9.300 1.00 97.25 90 GLN A C 1
ATOM 724 O O . GLN A 1 90 ? 2.854 9.877 9.275 1.00 97.25 90 GLN A O 1
ATOM 729 N N . SER A 1 91 ? 4.537 11.065 8.376 1.00 97.56 91 SER A N 1
ATOM 730 C CA . SER A 1 91 ? 4.829 10.106 7.317 1.00 97.56 91 SER A CA 1
ATOM 731 C C . SER A 1 91 ? 5.353 8.774 7.874 1.00 97.56 91 SER A C 1
ATOM 733 O O . SER A 1 91 ? 6.269 8.748 8.693 1.00 97.56 91 SER A O 1
ATOM 735 N N . ILE A 1 92 ? 4.819 7.657 7.375 1.00 98.12 92 ILE A N 1
ATOM 736 C CA . ILE A 1 92 ? 5.175 6.300 7.819 1.00 98.12 92 ILE A CA 1
ATOM 737 C C . ILE A 1 92 ? 6.022 5.613 6.748 1.00 98.12 92 ILE A C 1
ATOM 739 O O . ILE A 1 92 ? 5.705 5.663 5.559 1.00 98.12 92 ILE A O 1
ATOM 743 N N . SER A 1 93 ? 7.098 4.943 7.159 1.00 97.00 93 SER A N 1
ATOM 744 C CA . SER A 1 93 ? 7.896 4.090 6.272 1.00 97.00 93 SER A CA 1
ATOM 745 C C . SER A 1 93 ? 7.728 2.628 6.658 1.00 97.00 93 SER A C 1
ATOM 747 O O . SER A 1 93 ? 7.847 2.274 7.826 1.00 97.00 93 SER A O 1
ATOM 749 N N . VAL A 1 94 ? 7.443 1.786 5.667 1.00 96.56 94 VAL A N 1
ATOM 750 C CA . VAL A 1 94 ? 7.345 0.335 5.821 1.00 96.56 94 VAL A CA 1
ATOM 751 C C . VAL A 1 94 ? 8.510 -0.295 5.077 1.00 96.56 94 VAL A C 1
ATOM 753 O O . VAL A 1 94 ? 8.640 -0.169 3.853 1.00 96.56 94 VAL A O 1
ATOM 756 N N . ASP A 1 95 ? 9.370 -0.950 5.846 1.00 93.62 95 ASP A N 1
ATOM 757 C CA . ASP A 1 95 ? 10.606 -1.530 5.347 1.00 93.62 95 ASP A CA 1
ATOM 758 C C . ASP A 1 95 ? 10.379 -2.871 4.645 1.00 93.62 95 ASP A C 1
ATOM 760 O O . ASP A 1 95 ? 9.359 -3.555 4.811 1.00 93.62 95 ASP A O 1
ATOM 764 N N . LYS A 1 96 ? 11.382 -3.260 3.855 1.00 92.75 96 LYS A N 1
ATOM 765 C CA . LYS A 1 96 ? 11.391 -4.532 3.137 1.00 92.75 96 LYS A CA 1
ATOM 766 C C . LYS A 1 96 ? 11.341 -5.723 4.094 1.00 92.75 96 LYS A C 1
ATOM 768 O O . LYS A 1 96 ? 11.897 -5.684 5.189 1.00 92.75 96 LYS A O 1
ATOM 773 N N . GLY A 1 97 ? 10.730 -6.818 3.648 1.00 91.69 97 GLY A N 1
ATOM 774 C CA . GLY A 1 97 ? 10.606 -8.043 4.443 1.00 91.69 97 GLY A CA 1
ATOM 775 C C . GLY A 1 97 ? 9.491 -7.990 5.491 1.00 91.69 97 GLY A C 1
ATOM 776 O O . GLY A 1 97 ? 9.354 -8.925 6.281 1.00 91.69 97 GLY A O 1
ATOM 777 N N . THR A 1 98 ? 8.680 -6.928 5.500 1.00 95.31 98 THR A N 1
ATOM 778 C CA . THR A 1 98 ? 7.515 -6.823 6.381 1.00 95.31 98 THR A CA 1
ATOM 779 C C . THR A 1 98 ? 6.494 -7.912 6.045 1.00 95.31 98 THR A C 1
ATOM 781 O O . THR A 1 98 ? 6.071 -8.063 4.896 1.00 95.31 98 THR A O 1
ATOM 784 N N . VAL A 1 99 ? 6.067 -8.664 7.064 1.00 96.00 99 VAL A N 1
ATOM 785 C CA . VAL A 1 99 ? 5.048 -9.715 6.934 1.00 96.00 99 VAL A CA 1
ATOM 786 C C . VAL A 1 99 ? 3.786 -9.301 7.683 1.00 96.00 99 VAL A C 1
ATOM 788 O O . VAL A 1 99 ? 3.782 -9.212 8.911 1.00 96.00 99 VAL A O 1
ATOM 791 N N . CYS A 1 100 ? 2.690 -9.119 6.952 1.00 95.19 100 CYS A N 1
ATOM 792 C CA . CYS A 1 100 ? 1.366 -8.820 7.494 1.00 95.19 100 CYS A CA 1
ATOM 793 C C . CYS A 1 100 ? 0.739 -10.102 8.067 1.00 95.19 100 CYS A C 1
ATOM 795 O O . CYS A 1 100 ? -0.024 -10.808 7.391 1.00 95.19 100 CYS A O 1
ATOM 797 N N . ARG A 1 101 ? 1.125 -10.462 9.298 1.00 95.00 101 ARG A N 1
ATOM 798 C CA . ARG A 1 101 ? 0.665 -11.693 9.969 1.00 95.00 101 ARG A CA 1
ATOM 799 C C . ARG A 1 101 ? -0.805 -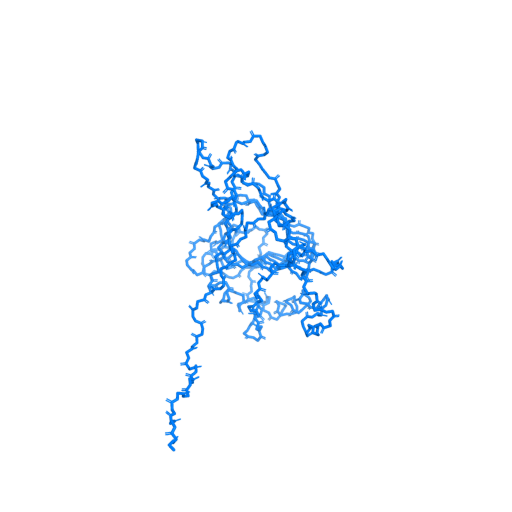11.607 10.376 1.00 95.00 101 ARG A C 1
ATOM 801 O O . ARG A 1 101 ? -1.534 -12.573 10.171 1.00 95.00 101 ARG A O 1
ATOM 808 N N . GLY A 1 102 ? -1.230 -10.465 10.912 1.00 94.69 102 GLY A N 1
ATOM 809 C CA . GLY A 1 102 ? -2.632 -10.129 11.167 1.00 94.69 102 GLY A CA 1
ATOM 810 C C . GLY A 1 102 ? -3.244 -9.242 10.082 1.00 94.69 102 GLY A C 1
ATOM 811 O O . GLY A 1 102 ? -2.644 -9.007 9.029 1.00 94.69 102 GLY A O 1
ATOM 812 N N . ASN A 1 103 ? -4.448 -8.742 10.344 1.00 96.19 103 ASN A N 1
ATOM 813 C CA . ASN A 1 103 ? -5.045 -7.684 9.535 1.00 96.19 103 ASN A CA 1
ATOM 814 C C . ASN A 1 103 ? -4.540 -6.353 10.055 1.00 96.19 103 ASN A C 1
ATOM 816 O O . ASN A 1 103 ? -4.815 -6.007 11.202 1.00 96.19 103 ASN A O 1
ATOM 820 N N . VAL A 1 104 ? -3.816 -5.612 9.228 1.00 97.50 104 VAL A N 1
ATOM 821 C CA . VAL A 1 104 ? -3.194 -4.358 9.651 1.00 97.50 104 VAL A CA 1
ATOM 822 C C . VAL A 1 104 ? -3.716 -3.221 8.795 1.00 97.50 104 VAL A C 1
ATOM 824 O O . VAL A 1 104 ? -3.641 -3.293 7.571 1.00 97.50 104 VAL A O 1
ATOM 827 N N . LEU A 1 105 ? -4.211 -2.165 9.431 1.00 97.44 105 LEU A N 1
ATOM 828 C CA . LEU A 1 105 ? -4.405 -0.875 8.786 1.00 97.44 105 LEU A CA 1
ATOM 829 C C . LEU A 1 105 ? -3.258 0.046 9.193 1.00 97.44 105 LEU A C 1
ATOM 831 O O . LEU A 1 105 ? -3.088 0.343 10.372 1.00 97.44 105 LEU A O 1
ATOM 835 N N . VAL A 1 106 ? -2.490 0.495 8.208 1.00 98.06 106 VAL A N 1
ATOM 836 C CA . VAL A 1 106 ? -1.481 1.542 8.345 1.00 98.06 106 VAL A CA 1
ATOM 837 C C . VAL A 1 106 ? -2.099 2.836 7.830 1.00 98.06 106 VAL A C 1
ATOM 839 O O . VAL A 1 106 ? -2.341 2.963 6.629 1.00 98.06 106 VAL A O 1
ATOM 842 N N . LYS A 1 107 ? -2.380 3.780 8.726 1.00 97.69 107 LYS A N 1
ATOM 843 C CA . LYS A 1 107 ? -2.970 5.083 8.411 1.00 97.69 107 LYS A CA 1
ATOM 844 C C . LYS A 1 107 ? -1.969 6.202 8.696 1.00 97.69 107 LYS A C 1
ATOM 846 O O . LYS A 1 107 ? -1.467 6.300 9.810 1.00 97.69 107 LYS A O 1
ATOM 851 N N . SER A 1 108 ? -1.733 7.069 7.714 1.00 97.69 108 SER A N 1
ATOM 852 C CA . SER A 1 108 ? -0.917 8.279 7.873 1.00 97.69 108 SER A CA 1
ATOM 853 C C . SER A 1 108 ? -1.688 9.523 7.434 1.00 97.69 108 SER A C 1
ATOM 855 O O . SER A 1 108 ? -2.265 9.542 6.341 1.00 97.69 108 SER A O 1
ATOM 857 N N . ASP A 1 109 ? -1.648 10.580 8.252 1.00 96.19 109 ASP A N 1
ATOM 858 C CA . ASP A 1 109 ? -2.145 11.911 7.864 1.00 96.19 109 ASP A CA 1
ATOM 859 C C . ASP A 1 109 ? -1.184 12.660 6.913 1.00 96.19 109 ASP A C 1
ATOM 861 O O . ASP A 1 109 ? -1.528 13.730 6.401 1.00 96.19 109 ASP A O 1
ATOM 865 N N . GLU A 1 110 ? -0.015 12.085 6.621 1.00 96.44 110 GLU A N 1
ATOM 866 C CA . GLU A 1 110 ? 0.922 12.530 5.590 1.00 96.44 110 GLU A CA 1
ATOM 867 C C . GLU A 1 110 ? 1.134 11.417 4.543 1.00 96.44 110 GLU A C 1
ATOM 869 O O . GLU A 1 110 ? 0.173 10.930 3.943 1.00 96.44 110 GLU A O 1
ATOM 874 N N . ASN A 1 111 ? 2.387 11.042 4.265 1.00 97.94 111 ASN A N 1
ATOM 875 C CA . ASN A 1 111 ? 2.754 10.111 3.208 1.00 97.94 111 ASN A CA 1
ATOM 876 C C . ASN A 1 111 ? 3.081 8.725 3.768 1.00 97.94 111 ASN A C 1
ATOM 878 O O . ASN A 1 111 ? 3.568 8.586 4.888 1.00 97.94 111 ASN A O 1
ATOM 882 N N . ILE A 1 112 ? 2.923 7.694 2.941 1.00 98.56 112 ILE A N 1
ATOM 883 C CA . ILE A 1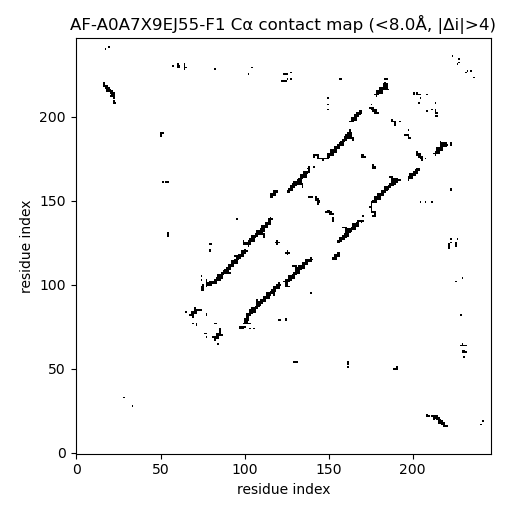 112 ? 3.422 6.350 3.245 1.00 98.56 112 ILE A CA 1
ATOM 884 C C . ILE A 1 112 ? 4.506 5.981 2.234 1.00 98.56 112 ILE A C 1
ATOM 886 O O . ILE A 1 112 ? 4.297 6.050 1.028 1.00 98.56 112 ILE A O 1
ATOM 890 N N . SER A 1 113 ? 5.675 5.574 2.717 1.00 98.19 113 SER A N 1
ATOM 891 C CA . SER A 1 113 ? 6.754 5.027 1.892 1.00 98.19 113 SER A CA 1
ATOM 892 C C . SER A 1 113 ? 6.820 3.514 2.051 1.00 98.19 113 SER A C 1
ATOM 894 O O . SER A 1 113 ? 7.038 3.022 3.153 1.00 98.19 113 SER A O 1
ATOM 896 N N . LEU A 1 114 ? 6.678 2.777 0.955 1.00 98.06 114 LEU A N 1
ATOM 897 C CA . LEU A 1 114 ? 6.735 1.321 0.918 1.00 98.06 114 LEU A CA 1
ATOM 898 C C . LEU A 1 114 ? 8.010 0.876 0.207 1.00 98.06 114 LEU A C 1
ATOM 900 O O . LEU A 1 114 ? 8.221 1.200 -0.963 1.00 98.06 114 LEU A O 1
ATOM 904 N N . THR A 1 115 ? 8.838 0.100 0.897 1.00 96.81 115 THR A N 1
ATOM 905 C CA . THR A 1 115 ? 9.921 -0.647 0.251 1.00 96.81 115 THR A CA 1
ATOM 906 C C . THR A 1 115 ? 9.397 -2.047 -0.089 1.00 96.81 115 THR A C 1
ATOM 908 O O . THR A 1 115 ? 8.876 -2.708 0.811 1.00 96.81 115 THR A O 1
ATOM 911 N N . PRO A 1 116 ? 9.477 -2.510 -1.354 1.00 94.38 116 PRO A N 1
ATOM 912 C CA . PRO A 1 116 ? 8.931 -3.806 -1.760 1.00 94.38 116 PRO A CA 1
ATOM 913 C C . PRO A 1 116 ? 9.483 -5.015 -0.986 1.00 94.38 116 PRO A C 1
ATOM 915 O O . PRO A 1 116 ? 10.444 -4.909 -0.225 1.00 94.38 116 PRO A O 1
ATOM 918 N N . ASN A 1 117 ? 8.880 -6.185 -1.219 1.00 93.75 117 ASN A N 1
ATOM 919 C CA . ASN A 1 117 ? 8.956 -7.410 -0.407 1.00 93.75 117 ASN A CA 1
ATOM 920 C C . ASN A 1 117 ? 8.099 -7.350 0.865 1.00 93.75 117 ASN A C 1
ATOM 922 O O . ASN A 1 117 ? 8.499 -7.833 1.926 1.00 93.75 117 ASN A O 1
ATOM 926 N N . ILE A 1 118 ? 6.906 -6.765 0.740 1.00 95.81 118 ILE A N 1
ATOM 927 C CA . ILE A 1 118 ? 5.854 -6.796 1.763 1.00 95.81 118 ILE A CA 1
ATOM 928 C C . ILE A 1 118 ? 4.933 -7.969 1.434 1.00 95.81 118 ILE A C 1
ATOM 930 O O . ILE A 1 118 ? 4.425 -8.052 0.317 1.00 95.81 118 ILE A O 1
ATOM 934 N N . THR A 1 119 ? 4.719 -8.883 2.378 1.00 95.31 119 THR A N 1
ATOM 935 C CA . THR A 1 119 ? 3.986 -10.136 2.122 1.00 95.31 119 THR A CA 1
ATOM 936 C C . THR A 1 119 ? 2.855 -10.366 3.114 1.00 95.31 119 THR A C 1
ATOM 938 O O . THR A 1 119 ? 2.912 -9.948 4.272 1.00 95.31 119 THR A O 1
ATOM 941 N N . SER A 1 120 ? 1.809 -11.056 2.667 1.00 93.31 120 SER A N 1
ATOM 942 C CA . SER A 1 120 ? 0.743 -11.539 3.541 1.00 93.31 120 SER A CA 1
ATOM 943 C C . SER A 1 120 ? 1.192 -12.796 4.296 1.00 93.31 120 SER A C 1
ATOM 945 O O . SER A 1 120 ? 1.773 -13.713 3.723 1.00 93.31 120 SER A O 1
ATOM 947 N N . GLY A 1 121 ? 0.936 -12.847 5.607 1.00 89.19 121 GLY A N 1
ATOM 948 C CA . GLY A 1 121 ? 1.300 -13.998 6.443 1.00 89.19 121 GLY A CA 1
ATOM 949 C C . GLY A 1 121 ? 0.378 -15.213 6.283 1.00 89.19 121 GLY A C 1
ATOM 950 O O . GLY A 1 121 ? 0.742 -16.315 6.688 1.00 89.19 121 GLY A O 1
ATOM 951 N N . SER A 1 122 ? -0.820 -15.028 5.720 1.00 90.19 122 SER A N 1
ATOM 952 C CA . SER A 1 122 ? -1.824 -16.071 5.493 1.00 90.19 122 SER A CA 1
ATOM 953 C C . SER A 1 122 ? -2.827 -15.653 4.409 1.00 90.19 122 SER A C 1
ATOM 955 O O . SER A 1 122 ? -2.894 -14.489 4.022 1.00 90.19 122 SER A O 1
ATOM 957 N N . ALA A 1 123 ? -3.680 -16.583 3.968 1.00 87.44 123 ALA A N 1
ATOM 958 C CA . ALA A 1 123 ? -4.758 -16.300 3.011 1.00 87.44 123 ALA A CA 1
ATOM 959 C C . ALA A 1 123 ? -5.841 -15.338 3.547 1.00 87.44 123 ALA A C 1
ATOM 961 O O . ALA A 1 123 ? -6.660 -14.838 2.780 1.00 87.44 123 ALA A O 1
ATOM 962 N N . THR A 1 124 ? -5.867 -15.088 4.858 1.00 87.81 124 THR A N 1
ATOM 963 C CA . THR A 1 124 ? -6.870 -14.248 5.531 1.00 87.81 124 THR A CA 1
ATOM 964 C C . THR A 1 124 ? -6.272 -13.023 6.212 1.00 87.81 124 THR A C 1
ATOM 966 O O . THR A 1 124 ? -6.995 -12.338 6.928 1.00 87.81 124 THR A O 1
ATOM 969 N N . SER A 1 125 ? -4.970 -12.781 6.041 1.00 93.94 125 SER A N 1
ATOM 970 C CA . SER A 1 125 ? -4.258 -11.643 6.618 1.00 93.94 125 SER A CA 1
ATOM 971 C C . SER A 1 125 ? -3.668 -10.756 5.527 1.00 93.94 125 SER A C 1
ATOM 973 O O . SER A 1 125 ? -3.473 -11.183 4.386 1.00 93.94 125 SER A O 1
ATOM 975 N N . GLY A 1 126 ? -3.394 -9.501 5.864 1.00 94.81 126 GLY A N 1
ATOM 976 C CA . GLY A 1 126 ? -2.903 -8.525 4.901 1.00 94.81 126 GLY A CA 1
ATOM 977 C C . GLY A 1 126 ? -2.842 -7.120 5.479 1.00 94.81 126 GLY A C 1
ATOM 978 O O . GLY A 1 126 ? -3.456 -6.828 6.507 1.00 94.81 126 GLY A O 1
ATOM 979 N N . CYS A 1 127 ? -2.092 -6.258 4.798 1.00 96.38 127 CYS A N 1
ATOM 980 C CA . CYS A 1 127 ? -1.992 -4.848 5.139 1.00 96.38 127 CYS A CA 1
ATOM 981 C C . CYS A 1 127 ? -2.849 -3.986 4.206 1.00 96.38 127 CYS A C 1
ATOM 983 O O . CYS A 1 127 ? -2.866 -4.182 2.988 1.00 96.38 127 CYS A O 1
ATOM 985 N N . ILE A 1 128 ? -3.527 -3.006 4.790 1.00 96.56 128 ILE A N 1
ATOM 986 C CA . ILE A 1 128 ? -4.137 -1.879 4.094 1.00 96.56 128 ILE A CA 1
ATOM 987 C C . ILE A 1 128 ? -3.310 -0.643 4.433 1.00 96.56 128 ILE A C 1
ATOM 989 O O . ILE A 1 128 ? -3.001 -0.406 5.597 1.00 96.56 128 ILE A O 1
ATOM 993 N N . PHE A 1 129 ? -2.956 0.139 3.422 1.00 97.75 129 PHE A N 1
ATOM 994 C CA . PHE A 1 129 ? -2.211 1.383 3.551 1.00 97.75 129 PHE A CA 1
ATOM 995 C C . PHE A 1 129 ? -3.127 2.530 3.142 1.00 97.75 129 PHE A C 1
ATOM 997 O O . PHE A 1 129 ? -3.556 2.588 1.992 1.00 97.75 129 PHE A O 1
ATOM 1004 N N . LEU A 1 130 ? -3.435 3.423 4.078 1.00 96.25 130 LEU A N 1
ATOM 1005 C CA . LEU A 1 130 ? -4.286 4.588 3.874 1.00 96.25 130 LEU A CA 1
ATOM 1006 C C . LEU A 1 130 ? -3.479 5.862 4.149 1.00 96.25 130 LEU A C 1
ATOM 1008 O O . LEU A 1 130 ? -3.167 6.165 5.298 1.00 96.25 130 LEU A O 1
ATOM 1012 N N . ALA A 1 131 ? -3.158 6.615 3.101 1.00 96.75 131 ALA A N 1
ATOM 1013 C CA . ALA A 1 131 ? -2.424 7.875 3.203 1.00 96.75 131 ALA A CA 1
ATOM 1014 C C . ALA A 1 131 ? -3.313 9.064 2.820 1.00 96.75 131 ALA A C 1
ATOM 1016 O O . ALA A 1 131 ? -3.997 9.026 1.792 1.00 96.75 131 ALA A O 1
ATOM 1017 N N . LYS A 1 132 ? -3.263 10.144 3.605 1.00 94.19 132 LYS A N 1
ATOM 1018 C CA . LYS A 1 132 ? -3.852 11.446 3.233 1.00 94.19 132 LYS A CA 1
ATOM 1019 C C . LYS A 1 132 ? -3.033 12.169 2.155 1.00 94.19 132 LYS A C 1
ATOM 1021 O O . LYS A 1 132 ? -3.538 12.962 1.360 1.00 94.19 132 LYS A O 1
ATOM 1026 N N . GLY A 1 133 ? -1.726 11.948 2.175 1.00 93.50 133 GLY A N 1
ATOM 1027 C CA . GLY A 1 133 ? -0.792 12.410 1.166 1.00 93.50 133 GLY A CA 1
ATOM 1028 C C . GLY A 1 133 ? -0.597 11.359 0.083 1.00 93.50 133 GLY A C 1
ATOM 1029 O O . GLY A 1 133 ? -1.550 10.773 -0.439 1.00 93.50 133 GLY A O 1
ATOM 1030 N N . ASN A 1 134 ? 0.669 11.140 -0.250 1.00 95.12 134 ASN A N 1
ATOM 1031 C CA . ASN A 1 134 ? 1.097 10.222 -1.288 1.00 95.12 134 ASN A CA 1
ATOM 1032 C C . ASN A 1 134 ? 1.483 8.854 -0.720 1.00 95.12 134 ASN A C 1
ATOM 1034 O O . ASN A 1 134 ? 1.935 8.743 0.422 1.00 95.12 134 ASN A O 1
ATOM 1038 N N . ILE A 1 135 ? 1.391 7.821 -1.558 1.00 97.81 135 ILE A N 1
ATOM 1039 C CA . ILE A 1 135 ? 2.097 6.558 -1.332 1.00 97.81 135 ILE A CA 1
ATOM 1040 C C . ILE A 1 135 ? 3.271 6.474 -2.309 1.00 97.81 135 ILE A C 1
ATOM 1042 O O . ILE A 1 135 ? 3.077 6.492 -3.523 1.00 97.81 135 ILE A O 1
ATOM 1046 N N . TYR A 1 136 ? 4.483 6.349 -1.777 1.00 97.69 136 TYR A N 1
ATOM 1047 C CA . TYR A 1 136 ? 5.711 6.155 -2.544 1.00 97.69 136 TYR A CA 1
ATOM 1048 C C . TYR A 1 136 ? 6.102 4.682 -2.516 1.00 97.69 136 TYR A C 1
ATOM 1050 O O . TYR A 1 136 ? 6.332 4.128 -1.443 1.00 97.69 136 TYR A O 1
ATOM 1058 N N . ILE A 1 137 ? 6.202 4.045 -3.679 1.00 97.25 137 ILE A N 1
ATOM 1059 C CA . ILE A 1 137 ? 6.711 2.680 -3.810 1.00 97.25 137 ILE A CA 1
ATOM 1060 C C . ILE A 1 137 ? 8.153 2.746 -4.306 1.00 97.25 137 ILE A C 1
ATOM 1062 O O . ILE A 1 137 ? 8.409 3.069 -5.470 1.00 97.25 137 ILE A O 1
ATOM 1066 N N . LYS A 1 138 ? 9.080 2.433 -3.400 1.00 95.88 138 LYS A N 1
ATOM 1067 C CA . LYS A 1 138 ? 10.527 2.511 -3.612 1.00 95.88 138 LYS A CA 1
ATOM 1068 C C . LYS A 1 138 ? 11.065 1.316 -4.407 1.00 95.88 138 LYS A C 1
ATOM 1070 O O . LYS A 1 138 ? 10.323 0.418 -4.814 1.00 95.88 138 LYS A O 1
ATOM 1075 N N . GLY A 1 139 ? 12.374 1.305 -4.649 1.00 90.69 139 GLY A N 1
ATOM 1076 C CA . GLY A 1 139 ? 13.087 0.130 -5.164 1.00 90.69 139 GLY A CA 1
ATOM 1077 C C . GLY A 1 139 ? 13.261 -0.965 -4.120 1.00 90.69 139 GLY A C 1
ATOM 1078 O O . GLY A 1 139 ? 13.578 -0.669 -2.968 1.00 90.69 139 GLY A O 1
ATOM 1079 N N . GLY A 1 140 ? 13.039 -2.216 -4.524 1.00 89.44 140 GLY A N 1
ATOM 1080 C CA . GLY A 1 140 ? 13.370 -3.392 -3.730 1.00 89.44 140 GLY A CA 1
ATOM 1081 C C . GLY A 1 140 ? 14.798 -3.883 -3.974 1.00 89.44 140 GLY A C 1
ATOM 1082 O O . GLY A 1 140 ? 15.672 -3.149 -4.443 1.00 89.44 140 GLY A O 1
ATOM 1083 N N . ASP A 1 141 ? 15.035 -5.142 -3.614 1.00 90.25 141 ASP A N 1
ATOM 1084 C CA . ASP A 1 141 ? 16.286 -5.827 -3.932 1.00 90.25 141 ASP A CA 1
ATOM 1085 C C . ASP A 1 141 ? 16.256 -6.268 -5.398 1.00 90.25 141 ASP A C 1
ATOM 1087 O O . ASP A 1 141 ? 15.269 -6.841 -5.828 1.00 90.25 141 ASP A O 1
ATOM 1091 N N . TYR A 1 142 ? 17.344 -6.064 -6.144 1.00 90.88 142 TYR A N 1
ATOM 1092 C CA . TYR A 1 142 ? 17.399 -6.449 -7.558 1.00 90.88 142 TYR A CA 1
ATOM 1093 C C . TYR A 1 142 ? 17.297 -7.976 -7.749 1.00 90.88 142 TYR A C 1
ATOM 1095 O O . TYR A 1 142 ? 18.173 -8.723 -7.296 1.00 90.88 142 TYR A O 1
ATOM 1103 N N . LEU A 1 143 ? 16.260 -8.434 -8.452 1.00 89.19 143 LEU A N 1
ATOM 1104 C CA . LEU A 1 143 ? 15.908 -9.839 -8.665 1.00 89.19 143 LEU A CA 1
ATOM 1105 C C . LEU A 1 143 ? 16.220 -10.332 -10.086 1.00 89.19 143 LEU A C 1
ATOM 1107 O O . LEU A 1 143 ? 16.573 -11.509 -10.255 1.00 89.19 143 LEU A O 1
ATOM 1111 N N . SER A 1 144 ? 16.067 -9.478 -11.105 1.00 87.38 144 SER A N 1
ATOM 1112 C CA . SER A 1 144 ? 16.234 -9.862 -12.513 1.00 87.38 144 SER A CA 1
ATOM 1113 C C . SER A 1 144 ? 17.619 -10.449 -12.784 1.00 87.38 144 SER A C 1
ATOM 1115 O O . SER A 1 144 ? 18.650 -9.977 -12.303 1.00 87.38 144 SER A O 1
ATOM 1117 N N . GLY A 1 145 ? 17.661 -11.517 -13.573 1.00 77.38 145 GLY A N 1
ATOM 1118 C CA . GLY A 1 145 ? 18.852 -12.344 -13.765 1.00 77.38 145 GLY A CA 1
ATOM 1119 C C . GLY A 1 145 ? 19.274 -12.447 -15.227 1.00 77.38 145 GLY A C 1
ATOM 1120 O O . GLY A 1 145 ? 18.454 -12.508 -16.138 1.00 77.38 145 GLY A O 1
ATOM 1121 N N . GLY A 1 146 ? 20.584 -12.500 -15.476 1.00 66.69 146 GLY A N 1
ATOM 1122 C CA . GLY A 1 146 ? 21.110 -12.713 -16.827 1.00 66.69 146 GLY A CA 1
ATOM 1123 C C . GLY A 1 146 ? 20.712 -11.621 -17.829 1.00 66.69 146 GLY A C 1
ATOM 1124 O O . GLY A 1 146 ? 20.486 -10.468 -17.469 1.00 66.69 146 GLY A O 1
ATOM 1125 N N . SER A 1 147 ? 20.687 -11.971 -19.115 1.00 67.38 147 SER A N 1
ATOM 1126 C CA . SER A 1 147 ? 20.391 -11.024 -20.194 1.00 67.38 147 SER A CA 1
ATOM 1127 C C . SER A 1 147 ? 18.914 -10.941 -20.576 1.00 67.38 147 SER A C 1
ATOM 1129 O O . SER A 1 147 ? 18.605 -10.058 -21.368 1.00 67.38 147 SER A O 1
ATOM 1131 N N . SER A 1 148 ? 18.028 -11.812 -20.064 1.00 70.62 148 SER A N 1
ATOM 1132 C CA . SER A 1 148 ? 16.633 -11.944 -20.544 1.00 70.62 148 SER A CA 1
ATOM 1133 C C . SER A 1 148 ? 15.569 -12.328 -19.502 1.00 70.62 148 SER A C 1
ATOM 1135 O O . SER A 1 148 ? 14.398 -12.433 -19.863 1.00 70.62 148 SER A O 1
ATOM 1137 N N . GLU A 1 149 ? 15.920 -12.517 -18.226 1.00 85.38 149 GLU A N 1
ATOM 1138 C CA . GLU A 1 149 ? 14.956 -12.908 -17.189 1.00 85.38 149 GLU A CA 1
ATOM 1139 C C . GLU A 1 149 ? 14.480 -11.674 -16.408 1.00 85.38 149 GLU A C 1
ATOM 1141 O O . GLU A 1 149 ? 15.191 -11.171 -15.536 1.00 85.38 149 GLU A O 1
ATOM 1146 N N . VAL A 1 150 ? 13.278 -11.188 -16.733 1.00 88.12 150 VAL A N 1
ATOM 1147 C CA . VAL A 1 150 ? 12.603 -10.112 -15.992 1.00 88.12 150 VAL A CA 1
ATOM 1148 C C . VAL A 1 150 ? 11.952 -10.688 -14.739 1.00 88.12 150 VAL A C 1
ATOM 1150 O O . VAL A 1 150 ? 11.207 -11.666 -14.816 1.00 88.12 150 VAL A O 1
ATOM 1153 N N . LYS A 1 151 ? 12.196 -10.057 -13.591 1.00 91.81 151 LYS A N 1
ATOM 1154 C CA . LYS A 1 151 ? 11.533 -10.363 -12.319 1.00 91.81 151 LYS A CA 1
ATOM 1155 C C . LYS A 1 151 ? 10.838 -9.136 -11.750 1.00 91.81 151 LYS A C 1
ATOM 1157 O O . LYS A 1 151 ? 10.978 -8.029 -12.263 1.00 91.81 151 LYS A O 1
ATOM 1162 N N . TYR A 1 152 ? 10.038 -9.371 -10.718 1.00 92.50 152 TYR A N 1
ATOM 1163 C CA . TYR A 1 152 ? 9.153 -8.378 -10.137 1.00 92.50 152 TYR A CA 1
ATOM 1164 C C . TYR A 1 152 ? 9.390 -8.272 -8.638 1.00 92.50 152 TYR A C 1
ATOM 1166 O O . TYR A 1 152 ? 9.381 -9.277 -7.926 1.00 92.50 152 TYR A O 1
ATOM 1174 N N . ASP A 1 153 ? 9.549 -7.039 -8.173 1.00 94.38 153 ASP A N 1
ATOM 1175 C CA . ASP A 1 153 ? 9.342 -6.680 -6.778 1.00 94.38 153 ASP A CA 1
ATOM 1176 C C . ASP A 1 153 ? 7.894 -6.984 -6.383 1.00 94.38 153 ASP A C 1
ATOM 1178 O O . ASP A 1 153 ? 6.988 -6.789 -7.193 1.00 94.38 153 ASP A O 1
ATOM 1182 N N . ARG A 1 154 ? 7.649 -7.413 -5.141 1.00 94.19 154 ARG A N 1
ATOM 1183 C CA . ARG A 1 154 ? 6.305 -7.818 -4.705 1.00 94.19 154 ARG A CA 1
ATOM 1184 C C . ARG A 1 154 ? 5.780 -7.016 -3.517 1.00 94.19 154 ARG A C 1
ATOM 1186 O O . ARG A 1 154 ? 6.490 -6.825 -2.528 1.00 94.19 154 ARG A O 1
ATOM 1193 N N . ILE A 1 155 ? 4.516 -6.598 -3.589 1.00 96.38 155 ILE A N 1
ATOM 1194 C CA . ILE A 1 155 ? 3.763 -6.010 -2.472 1.00 96.38 155 ILE A CA 1
ATOM 1195 C C . ILE A 1 155 ? 2.402 -6.697 -2.355 1.00 96.38 155 ILE A C 1
ATOM 1197 O O . ILE A 1 155 ? 1.557 -6.571 -3.234 1.00 96.38 155 ILE A O 1
ATOM 1201 N N . ASP A 1 156 ? 2.158 -7.364 -1.234 1.00 95.81 156 ASP A N 1
ATOM 1202 C CA . ASP A 1 156 ? 0.834 -7.845 -0.854 1.00 95.81 156 ASP A CA 1
ATOM 1203 C C . ASP A 1 156 ? 0.125 -6.762 -0.024 1.00 95.81 156 ASP A C 1
ATOM 1205 O O . ASP A 1 156 ? 0.383 -6.613 1.176 1.00 95.81 156 ASP A O 1
ATOM 1209 N N . GLY A 1 157 ? -0.802 -6.011 -0.617 1.00 94.19 157 GLY A N 1
ATOM 1210 C CA . GLY A 1 157 ? -1.502 -4.961 0.118 1.00 94.19 157 GLY A CA 1
ATOM 1211 C C . GLY A 1 157 ? -2.611 -4.250 -0.643 1.00 94.19 157 GLY A C 1
ATOM 1212 O O . GLY A 1 157 ? -2.672 -4.262 -1.871 1.00 94.19 157 GLY A O 1
ATOM 1213 N N . PHE A 1 158 ? -3.470 -3.570 0.114 1.00 93.50 158 PHE A N 1
ATOM 1214 C CA . PHE A 1 158 ? -4.433 -2.620 -0.432 1.00 93.50 158 PHE A CA 1
ATOM 1215 C C . PHE A 1 158 ? -3.958 -1.191 -0.166 1.00 93.50 158 PHE A C 1
ATOM 1217 O O . PHE A 1 158 ? -3.941 -0.739 0.973 1.00 93.50 158 PHE A O 1
ATOM 1224 N N . LEU A 1 159 ? -3.548 -0.494 -1.218 1.00 94.75 159 LEU A N 1
ATOM 1225 C CA . LEU A 1 159 ? -2.994 0.849 -1.186 1.00 94.75 159 LEU A CA 1
ATOM 1226 C C . LEU A 1 159 ? -4.083 1.862 -1.553 1.00 94.75 159 LEU A C 1
ATOM 1228 O O . LEU A 1 159 ? -4.668 1.786 -2.635 1.00 94.75 159 LEU A O 1
ATOM 1232 N N . ILE A 1 160 ? -4.326 2.824 -0.669 1.00 91.06 160 ILE A N 1
ATOM 1233 C CA . ILE A 1 160 ? -5.277 3.919 -0.848 1.00 91.06 160 ILE A CA 1
ATOM 1234 C C . ILE A 1 160 ? -4.556 5.227 -0.517 1.00 91.06 160 ILE A C 1
ATOM 1236 O O . ILE A 1 160 ? -4.197 5.474 0.633 1.00 91.06 160 ILE A O 1
ATOM 1240 N N . ALA A 1 161 ? -4.357 6.074 -1.522 1.00 91.56 161 ALA A N 1
ATOM 1241 C CA . ALA A 1 161 ? -3.810 7.415 -1.357 1.00 91.56 161 ALA A CA 1
ATOM 1242 C C . ALA A 1 161 ? -4.867 8.455 -1.719 1.00 91.56 161 ALA A C 1
ATOM 1244 O O . ALA A 1 161 ? -5.490 8.384 -2.785 1.00 91.56 161 ALA A O 1
ATOM 1245 N N . GLU A 1 162 ? -5.054 9.443 -0.851 1.00 88.31 162 GLU A N 1
ATOM 1246 C CA . GLU A 1 162 ? -5.928 10.569 -1.153 1.00 88.31 162 GLU A CA 1
ATOM 1247 C C . GLU A 1 162 ? -5.329 11.483 -2.235 1.00 88.31 162 GLU A C 1
ATOM 1249 O O . GLU A 1 162 ? -6.069 12.009 -3.068 1.00 88.31 162 GLU A O 1
ATOM 1254 N N . ASP A 1 163 ? -4.003 11.630 -2.294 1.00 88.56 163 ASP A N 1
ATOM 1255 C CA . ASP A 1 163 ? -3.339 12.355 -3.379 1.00 88.56 163 ASP A CA 1
ATOM 1256 C C . ASP A 1 163 ? -2.831 11.394 -4.466 1.00 88.56 163 ASP A C 1
ATOM 1258 O O . ASP A 1 163 ? -3.632 10.909 -5.270 1.00 88.56 163 ASP A O 1
ATOM 1262 N N . THR A 1 164 ? -1.534 11.080 -4.508 1.00 88.69 164 THR A N 1
ATOM 1263 C CA . THR A 1 164 ? -0.954 10.260 -5.584 1.00 88.69 164 THR A CA 1
ATOM 1264 C C . THR A 1 164 ? -0.289 8.983 -5.094 1.00 88.69 164 THR A C 1
ATOM 1266 O O . THR A 1 164 ? 0.144 8.872 -3.950 1.00 88.69 164 THR A O 1
ATOM 1269 N N . ILE A 1 165 ? -0.190 8.003 -5.989 1.00 92.19 165 ILE A N 1
ATOM 1270 C CA . ILE A 1 165 ? 0.656 6.826 -5.805 1.00 92.19 165 ILE A CA 1
ATOM 1271 C C . ILE A 1 165 ? 1.786 6.913 -6.825 1.00 92.19 165 ILE A C 1
ATOM 1273 O O . ILE A 1 165 ? 1.538 6.933 -8.031 1.00 92.19 165 ILE A O 1
ATOM 1277 N N . GLU A 1 166 ? 3.023 6.977 -6.344 1.00 92.94 166 GLU A N 1
ATOM 1278 C CA . GLU A 1 166 ? 4.222 7.114 -7.165 1.00 92.94 166 GLU A CA 1
ATOM 1279 C C . GLU A 1 166 ? 5.075 5.852 -7.059 1.00 92.94 166 GLU A C 1
ATOM 1281 O O . GLU A 1 166 ? 5.562 5.501 -5.987 1.00 92.94 166 GLU A O 1
ATOM 1286 N N . VAL A 1 167 ? 5.268 5.171 -8.187 1.00 92.62 167 VAL A N 1
ATOM 1287 C CA . VAL A 1 167 ? 6.193 4.044 -8.298 1.00 92.62 167 VAL A CA 1
ATOM 1288 C C . VAL A 1 167 ? 7.515 4.559 -8.844 1.00 92.62 167 VAL A C 1
ATOM 1290 O O . VAL A 1 167 ? 7.562 5.075 -9.963 1.00 92.62 167 VAL A O 1
ATOM 1293 N N . GLU A 1 168 ? 8.581 4.415 -8.063 1.00 93.00 168 GLU A N 1
ATOM 1294 C CA . GLU A 1 168 ? 9.888 4.988 -8.370 1.00 93.00 168 GLU A CA 1
ATOM 1295 C C . GLU A 1 168 ? 10.574 4.342 -9.582 1.00 93.00 168 GLU A C 1
ATOM 1297 O O . GLU A 1 168 ? 10.341 3.185 -9.950 1.00 93.00 168 GLU A O 1
ATOM 1302 N N . TYR A 1 169 ? 11.475 5.117 -10.187 1.00 90.25 169 TYR A N 1
ATOM 1303 C CA . TYR A 1 169 ? 12.360 4.664 -11.251 1.00 90.25 169 TYR A CA 1
ATOM 1304 C C . TYR A 1 169 ? 13.650 4.077 -10.669 1.00 90.25 169 TYR A C 1
ATOM 1306 O O . TYR A 1 169 ? 14.472 4.798 -10.097 1.00 90.25 169 TYR A O 1
ATOM 1314 N N . VAL A 1 170 ? 13.838 2.769 -10.838 1.00 90.12 170 VAL A N 1
ATOM 1315 C CA . VAL A 1 170 ? 14.879 1.990 -10.145 1.00 90.12 170 VAL A CA 1
ATOM 1316 C C . VAL A 1 170 ? 15.754 1.213 -11.134 1.00 90.12 170 VAL A C 1
ATOM 1318 O O . VAL A 1 170 ? 15.520 1.261 -12.341 1.00 90.12 170 VAL A O 1
ATOM 1321 N N . ASP A 1 171 ? 16.809 0.555 -10.641 1.00 89.00 171 ASP A N 1
ATOM 1322 C CA . ASP A 1 171 ? 17.725 -0.298 -11.423 1.00 89.00 171 ASP A CA 1
ATOM 1323 C C . ASP A 1 171 ? 18.358 0.373 -12.649 1.00 89.00 171 ASP A C 1
ATOM 1325 O O . ASP A 1 171 ? 18.620 -0.242 -13.687 1.00 89.00 171 ASP A O 1
ATOM 1329 N N . GLN A 1 172 ? 18.636 1.672 -12.551 1.00 87.25 172 GLN A N 1
ATOM 1330 C CA . GLN A 1 172 ? 19.043 2.485 -13.700 1.00 87.25 172 GLN A CA 1
ATOM 1331 C C . GLN A 1 172 ? 20.320 1.972 -14.385 1.00 87.25 172 GLN A C 1
ATOM 1333 O O . GLN A 1 172 ? 20.431 2.066 -15.611 1.00 87.25 172 GLN A O 1
ATOM 1338 N N . SER A 1 173 ? 21.235 1.384 -13.607 1.00 87.12 173 SER A N 1
ATOM 1339 C CA . SER A 1 173 ? 22.505 0.802 -14.058 1.00 87.12 173 SER A CA 1
ATOM 1340 C C . SER A 1 173 ? 22.378 -0.599 -14.668 1.00 87.12 173 SER A C 1
ATOM 1342 O O . SER A 1 173 ? 23.351 -1.109 -15.225 1.00 87.12 173 SER A O 1
ATOM 1344 N N . ARG A 1 174 ? 21.204 -1.236 -14.584 1.00 86.19 174 ARG A N 1
ATOM 1345 C CA . ARG A 1 174 ? 20.978 -2.609 -15.045 1.00 86.19 174 ARG A CA 1
ATOM 1346 C C . ARG A 1 174 ? 20.449 -2.643 -16.477 1.00 86.19 174 ARG A C 1
ATOM 1348 O O . ARG A 1 174 ? 19.759 -1.730 -16.930 1.00 86.19 174 ARG A O 1
ATOM 1355 N N . ILE A 1 175 ? 20.819 -3.699 -17.206 1.00 83.62 175 ILE A N 1
ATOM 1356 C CA . ILE A 1 175 ? 20.378 -3.933 -18.592 1.00 83.62 175 ILE A CA 1
ATOM 1357 C C . ILE A 1 175 ? 18.931 -4.436 -18.613 1.00 83.62 175 ILE A C 1
ATOM 1359 O O . ILE A 1 175 ? 18.137 -3.956 -19.418 1.00 83.62 175 ILE A O 1
ATOM 1363 N N . VAL A 1 176 ? 18.611 -5.367 -17.716 1.00 86.00 176 VAL A N 1
ATOM 1364 C CA . VAL A 1 176 ? 17.253 -5.816 -17.396 1.00 86.00 176 VAL A CA 1
ATOM 1365 C C . VAL A 1 176 ? 16.899 -5.197 -16.050 1.00 86.00 176 VAL A C 1
ATOM 1367 O O . VAL A 1 176 ? 17.754 -5.165 -15.170 1.00 86.00 176 VAL A O 1
ATOM 1370 N N . ARG A 1 177 ? 15.694 -4.651 -15.905 1.00 89.81 177 ARG A N 1
ATOM 1371 C CA . ARG A 1 177 ? 15.237 -4.019 -14.659 1.00 89.81 177 ARG A CA 1
ATOM 1372 C C . ARG A 1 177 ? 14.065 -4.786 -14.083 1.00 89.81 177 ARG A C 1
ATOM 1374 O O . ARG A 1 177 ? 13.401 -5.499 -14.834 1.00 89.81 177 ARG A O 1
ATOM 1381 N N . ASP A 1 178 ? 13.800 -4.587 -12.798 1.00 90.88 178 ASP A N 1
ATOM 1382 C CA . ASP A 1 178 ? 12.673 -5.235 -12.147 1.00 90.88 178 ASP A CA 1
ATOM 1383 C C . ASP A 1 178 ? 11.364 -4.481 -12.368 1.00 90.88 178 ASP A C 1
ATOM 1385 O O . ASP A 1 178 ? 11.275 -3.250 -12.249 1.00 90.88 178 ASP A O 1
ATOM 1389 N N . GLY A 1 179 ? 10.320 -5.254 -12.651 1.00 90.69 179 GLY A N 1
ATOM 1390 C CA . GLY A 1 179 ? 8.947 -4.782 -12.596 1.00 90.69 179 GLY A CA 1
ATOM 1391 C C . GLY A 1 179 ? 8.450 -4.697 -11.160 1.00 90.69 179 GLY A C 1
ATOM 1392 O O . GLY A 1 179 ? 9.157 -5.028 -10.208 1.00 90.69 179 GLY A O 1
ATOM 1393 N N . LEU A 1 180 ? 7.209 -4.257 -11.004 1.00 92.56 180 LEU A N 1
ATOM 1394 C CA . LEU A 1 180 ? 6.508 -4.291 -9.728 1.00 92.56 180 LEU A CA 1
ATOM 1395 C C . LEU A 1 180 ? 5.217 -5.095 -9.862 1.00 92.56 180 LEU A C 1
ATOM 1397 O O . LEU A 1 180 ? 4.441 -4.889 -10.792 1.00 92.56 180 LEU A O 1
ATOM 1401 N N . GLU A 1 181 ? 4.984 -5.993 -8.921 1.00 92.62 181 GLU A N 1
ATOM 1402 C CA . GLU A 1 181 ? 3.760 -6.765 -8.792 1.00 92.62 181 GLU A CA 1
ATOM 1403 C C . GLU A 1 181 ? 3.080 -6.428 -7.460 1.00 92.62 181 GLU A C 1
ATOM 1405 O O . GLU A 1 181 ? 3.679 -6.521 -6.385 1.00 92.62 181 GLU A O 1
ATOM 1410 N N . ILE A 1 182 ? 1.809 -6.035 -7.525 1.00 92.12 182 ILE A N 1
ATOM 1411 C CA . ILE A 1 182 ? 0.981 -5.739 -6.357 1.00 92.12 182 ILE A CA 1
ATOM 1412 C C . ILE A 1 182 ? -0.149 -6.763 -6.284 1.00 92.12 182 ILE A C 1
ATOM 1414 O O . ILE A 1 182 ? -1.021 -6.801 -7.150 1.00 92.12 182 ILE A O 1
ATOM 1418 N N . HIS A 1 183 ? -0.149 -7.575 -5.229 1.00 91.81 183 HIS A N 1
ATOM 1419 C CA . HIS A 1 183 ? -1.224 -8.509 -4.893 1.00 91.81 183 HIS A CA 1
ATOM 1420 C C . HIS A 1 183 ? -2.177 -7.820 -3.921 1.00 91.81 183 HIS A C 1
ATOM 1422 O O . HIS A 1 183 ? -1.913 -7.719 -2.724 1.00 91.81 183 HIS A O 1
ATOM 1428 N N . GLY A 1 184 ? -3.288 -7.319 -4.439 1.00 87.81 184 GLY A N 1
ATOM 1429 C CA . GLY A 1 184 ? -4.253 -6.528 -3.693 1.00 87.81 184 GLY A CA 1
ATOM 1430 C C . GLY A 1 184 ? -4.813 -5.419 -4.563 1.00 87.81 184 GLY A C 1
ATOM 1431 O O . GLY A 1 184 ? -5.263 -5.669 -5.672 1.00 87.81 184 GLY A O 1
ATOM 1432 N N . SER A 1 185 ? -4.869 -4.185 -4.088 1.00 83.38 185 SER A N 1
ATOM 1433 C CA . SER A 1 185 ? -5.531 -3.120 -4.852 1.00 83.38 185 SER A CA 1
ATOM 1434 C C . SER A 1 185 ? -4.823 -1.792 -4.691 1.00 83.38 185 SER A C 1
ATOM 1436 O O . SER A 1 185 ? -4.118 -1.568 -3.713 1.00 83.38 185 SER A O 1
ATOM 1438 N N . VAL A 1 186 ? -4.991 -0.921 -5.682 1.00 86.38 186 VAL A N 1
ATOM 1439 C CA . VAL A 1 186 ? -4.315 0.373 -5.758 1.00 86.38 186 VAL A CA 1
ATOM 1440 C C . VAL A 1 186 ? -5.349 1.425 -6.125 1.00 86.38 186 VAL A C 1
ATOM 1442 O O . VAL A 1 186 ? -5.968 1.344 -7.185 1.00 86.38 186 VAL A O 1
ATOM 1445 N N . ILE A 1 187 ? -5.548 2.403 -5.247 1.00 85.38 187 ILE A N 1
ATOM 1446 C CA . ILE A 1 187 ? -6.483 3.510 -5.440 1.00 85.38 187 ILE A CA 1
ATOM 1447 C C . ILE A 1 187 ? -5.750 4.815 -5.148 1.00 85.38 187 ILE A C 1
ATOM 1449 O O . ILE A 1 187 ? -5.341 5.067 -4.019 1.00 85.38 187 ILE A O 1
ATOM 1453 N N . ALA A 1 188 ? -5.619 5.656 -6.170 1.00 86.81 188 ALA A N 1
ATOM 1454 C CA . ALA A 1 188 ? -5.118 7.019 -6.047 1.00 86.81 188 ALA A CA 1
ATOM 1455 C C . ALA A 1 188 ? -6.249 7.993 -6.398 1.00 86.81 188 ALA A C 1
ATOM 1457 O O . ALA A 1 188 ? -6.819 7.903 -7.490 1.00 86.81 188 ALA A O 1
ATOM 1458 N N . LEU A 1 189 ? -6.601 8.890 -5.476 1.00 81.94 189 LEU A N 1
ATOM 1459 C CA . LEU A 1 189 ? -7.770 9.766 -5.621 1.00 81.94 189 LEU A CA 1
ATOM 1460 C C 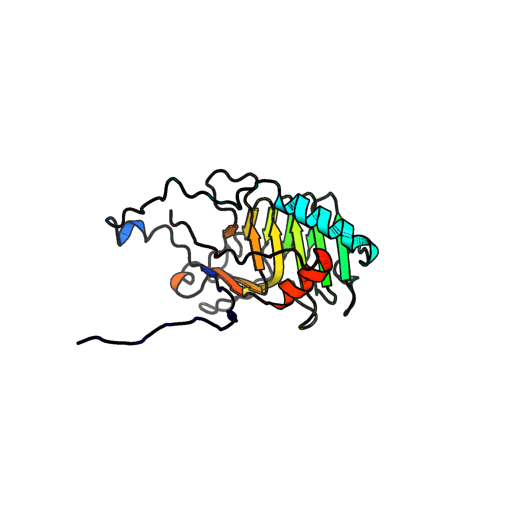. LEU A 1 189 ? -7.444 11.128 -6.251 1.00 81.94 189 LEU A C 1
ATOM 1462 O O . LEU A 1 189 ? -8.348 11.776 -6.777 1.00 81.94 189 LEU A O 1
ATOM 1466 N N . GLY A 1 190 ? -6.176 11.543 -6.262 1.00 81.81 190 GLY A N 1
ATOM 1467 C CA . GLY A 1 190 ? -5.707 12.727 -6.982 1.00 81.81 190 GLY A CA 1
ATOM 1468 C C . GLY A 1 190 ? -6.179 14.055 -6.389 1.00 81.81 190 GLY A C 1
ATOM 1469 O O . GLY A 1 190 ? -6.510 14.969 -7.143 1.00 81.81 190 GLY A O 1
ATOM 1470 N N . ARG A 1 191 ? -6.226 14.183 -5.055 1.00 78.94 191 ARG A N 1
ATOM 1471 C CA . ARG A 1 191 ? -6.688 15.387 -4.339 1.00 78.94 191 ARG A CA 1
ATOM 1472 C C . ARG A 1 191 ? -6.141 16.701 -4.895 1.00 78.94 191 ARG A C 1
ATOM 1474 O O . ARG A 1 191 ? -6.926 17.618 -5.141 1.00 78.94 191 ARG A O 1
ATOM 1481 N N . ASN A 1 192 ? -4.825 16.789 -5.098 1.00 73.81 192 ASN A N 1
ATOM 1482 C CA . ASN A 1 192 ? -4.157 18.005 -5.576 1.00 73.81 192 ASN A CA 1
ATOM 1483 C C . ASN A 1 192 ? -3.805 17.938 -7.071 1.00 73.81 192 ASN A C 1
ATOM 1485 O O . ASN A 1 192 ? -3.014 18.742 -7.560 1.00 73.81 192 ASN A O 1
ATOM 1489 N N . GLN A 1 193 ? -4.363 16.972 -7.802 1.00 65.56 193 GLN A N 1
ATOM 1490 C CA . GLN A 1 193 ? -4.057 16.739 -9.207 1.00 65.56 193 GLN A CA 1
ATOM 1491 C C . GLN A 1 193 ? -5.142 17.376 -10.081 1.00 65.56 193 GLN A C 1
ATOM 1493 O O . GLN A 1 193 ? -6.252 16.861 -10.226 1.00 65.56 193 GLN A O 1
ATOM 1498 N N . GLU A 1 194 ? -4.840 18.529 -10.676 1.00 62.53 194 GLU A N 1
ATOM 1499 C CA . GLU A 1 194 ? -5.679 19.106 -11.725 1.00 62.53 194 GLU A CA 1
ATOM 1500 C C . GLU A 1 194 ? -5.236 18.560 -13.086 1.00 62.53 194 GLU A C 1
ATOM 1502 O O . GLU A 1 194 ? -4.187 18.924 -13.608 1.00 62.53 194 GLU A O 1
ATOM 1507 N N . ASN A 1 195 ? -6.051 17.683 -13.684 1.00 56.97 195 ASN A N 1
ATOM 1508 C CA . ASN A 1 195 ? -5.817 17.077 -15.006 1.00 56.97 195 ASN A CA 1
ATOM 1509 C C . ASN A 1 195 ? -4.547 16.209 -15.147 1.00 56.97 195 ASN A C 1
ATOM 1511 O O . ASN A 1 195 ? -4.170 15.865 -16.270 1.00 56.97 195 ASN A O 1
ATOM 1515 N N . THR A 1 196 ? -3.915 15.818 -14.046 1.00 63.34 196 THR A N 1
ATOM 1516 C CA . THR A 1 196 ? -2.717 14.968 -14.008 1.00 63.34 196 THR A CA 1
ATOM 1517 C C . THR A 1 196 ? -3.038 13.549 -13.527 1.00 63.34 196 THR A C 1
ATOM 1519 O O . THR A 1 196 ? -4.106 13.271 -12.982 1.00 63.34 196 THR A O 1
ATOM 1522 N N . VAL A 1 197 ? -2.130 12.605 -13.794 1.00 70.62 197 VAL A N 1
ATOM 1523 C CA . VAL A 1 197 ? -2.322 11.184 -13.469 1.00 70.62 197 VAL A CA 1
ATOM 1524 C C . VAL A 1 197 ? -2.069 10.950 -11.976 1.00 70.62 197 VAL A C 1
ATOM 1526 O O . VAL A 1 197 ? -0.982 11.245 -11.488 1.00 70.62 197 VAL A O 1
ATOM 1529 N N . ALA A 1 198 ? -3.048 10.384 -11.262 1.00 81.75 198 ALA A N 1
ATOM 1530 C CA . ALA A 1 198 ? -2.940 10.109 -9.825 1.00 81.75 198 ALA A CA 1
ATOM 1531 C C . ALA A 1 198 ? -2.072 8.875 -9.492 1.00 81.75 198 ALA A C 1
ATOM 1533 O O . ALA A 1 198 ? -1.496 8.804 -8.412 1.00 81.75 198 ALA A O 1
ATOM 1534 N N . LEU A 1 199 ? -1.944 7.918 -10.419 1.00 85.19 199 LEU A N 1
ATOM 1535 C CA . LEU A 1 199 ? -1.036 6.768 -10.322 1.00 85.19 199 LEU A CA 1
ATOM 1536 C C . LEU A 1 199 ? 0.133 6.943 -11.303 1.00 85.19 199 LEU A C 1
ATOM 1538 O O . LEU A 1 199 ? -0.016 6.729 -12.507 1.00 85.19 199 LEU A O 1
ATOM 1542 N N . ASN A 1 200 ? 1.300 7.332 -10.798 1.00 84.62 200 ASN A N 1
ATOM 1543 C CA . ASN A 1 200 ? 2.491 7.588 -11.601 1.00 84.62 200 ASN A CA 1
ATOM 1544 C C . ASN A 1 200 ? 3.443 6.388 -11.560 1.00 84.62 200 ASN A C 1
ATOM 1546 O O . ASN A 1 200 ? 4.158 6.187 -10.581 1.00 84.62 200 ASN A O 1
ATOM 1550 N N . VAL A 1 201 ? 3.468 5.596 -12.633 1.00 87.00 201 VAL A N 1
ATOM 1551 C CA . VAL A 1 201 ? 4.368 4.441 -12.756 1.00 87.00 201 VAL A CA 1
ATOM 1552 C C . VAL A 1 201 ? 5.632 4.852 -13.505 1.00 87.00 201 VAL A C 1
ATOM 1554 O O . VAL A 1 201 ? 5.593 5.040 -14.721 1.00 87.00 201 VAL A O 1
ATOM 1557 N N . ARG A 1 202 ? 6.759 4.972 -12.791 1.00 86.19 202 ARG A N 1
ATOM 1558 C CA . ARG A 1 202 ? 8.069 5.299 -13.386 1.00 86.19 202 ARG A CA 1
ATOM 1559 C C . ARG A 1 202 ? 8.995 4.091 -13.551 1.00 86.19 202 ARG A C 1
ATOM 1561 O O . ARG A 1 202 ? 10.132 4.260 -13.983 1.00 86.19 202 ARG A O 1
ATOM 1568 N N . ARG A 1 203 ? 8.526 2.878 -13.237 1.00 85.50 203 ARG A N 1
ATOM 1569 C CA . ARG A 1 203 ? 9.233 1.625 -13.555 1.00 85.50 203 ARG A CA 1
ATOM 1570 C C . ARG A 1 203 ? 9.390 1.480 -15.067 1.00 85.50 203 ARG A C 1
ATOM 1572 O O . ARG A 1 203 ? 8.457 1.750 -15.820 1.00 85.50 203 ARG A O 1
ATOM 1579 N N . ASP A 1 204 ? 10.564 1.026 -15.491 1.00 84.25 204 ASP A N 1
ATOM 1580 C CA . ASP A 1 204 ? 10.925 0.882 -16.902 1.00 84.25 204 ASP A CA 1
ATOM 1581 C C . ASP A 1 204 ? 11.865 -0.318 -17.090 1.00 84.25 204 ASP A C 1
ATOM 1583 O O . ASP A 1 204 ? 13.029 -0.274 -16.695 1.00 84.25 204 ASP A O 1
ATOM 1587 N N . LEU A 1 205 ? 11.372 -1.370 -17.743 1.00 83.69 205 LEU A N 1
ATOM 1588 C CA . LEU A 1 205 ? 12.087 -2.605 -18.090 1.00 83.69 205 LEU A CA 1
ATOM 1589 C C . LEU A 1 205 ? 12.917 -2.470 -19.381 1.00 83.69 205 LEU A C 1
ATOM 1591 O O . LEU A 1 205 ? 13.402 -3.464 -19.927 1.00 83.69 205 LEU A O 1
ATOM 1595 N N . ARG A 1 206 ? 13.106 -1.247 -19.894 1.00 83.62 206 ARG A N 1
ATOM 1596 C CA . ARG A 1 206 ? 13.813 -0.939 -21.144 1.00 83.62 206 ARG A CA 1
ATOM 1597 C C . ARG A 1 206 ? 13.207 -1.696 -22.333 1.00 83.62 206 ARG A C 1
ATOM 1599 O O . ARG A 1 206 ? 12.009 -1.619 -22.587 1.00 83.62 206 ARG A O 1
ATOM 1606 N N . LEU A 1 207 ? 14.034 -2.444 -23.070 1.00 78.62 207 LEU A N 1
ATOM 1607 C CA . LEU A 1 207 ? 13.628 -3.237 -24.233 1.00 78.62 207 LEU A CA 1
ATOM 1608 C C . LEU A 1 207 ? 12.645 -4.359 -23.872 1.00 78.62 207 LEU A C 1
ATOM 1610 O O . LEU A 1 207 ? 11.989 -4.892 -24.758 1.00 78.62 207 LEU A O 1
ATOM 1614 N N . TYR A 1 208 ? 12.515 -4.706 -22.591 1.00 79.31 208 TYR A N 1
ATOM 1615 C CA . TYR A 1 208 ? 11.594 -5.744 -22.146 1.00 79.31 208 TYR A CA 1
ATOM 1616 C C . TYR A 1 208 ? 10.166 -5.238 -21.913 1.00 79.31 208 TYR A C 1
ATOM 1618 O O . TYR A 1 208 ? 9.258 -6.063 -21.835 1.00 79.31 208 TYR A O 1
ATOM 1626 N N . ASN A 1 209 ? 9.931 -3.916 -21.921 1.00 68.75 209 ASN A N 1
ATOM 1627 C CA . ASN A 1 209 ? 8.590 -3.324 -21.783 1.00 68.75 209 ASN A CA 1
ATOM 1628 C C . ASN A 1 209 ? 7.591 -3.806 -22.848 1.00 68.75 209 ASN A C 1
ATOM 1630 O O . ASN A 1 209 ? 6.385 -3.737 -22.634 1.00 68.75 209 ASN A O 1
ATOM 1634 N N . TYR A 1 210 ? 8.077 -4.261 -24.009 1.00 69.94 210 TYR A N 1
ATOM 1635 C CA . TYR A 1 210 ? 7.225 -4.762 -25.092 1.00 69.94 210 TYR A CA 1
ATOM 1636 C C . TYR A 1 210 ? 6.618 -6.133 -24.799 1.00 69.94 210 TYR A C 1
ATOM 1638 O O . TYR A 1 210 ? 5.600 -6.491 -25.381 1.00 69.94 210 TYR A O 1
ATOM 1646 N N . THR A 1 211 ? 7.281 -6.929 -23.962 1.00 79.88 211 THR A N 1
ATOM 1647 C CA . THR A 1 211 ? 6.875 -8.308 -23.654 1.00 79.88 211 THR A CA 1
ATOM 1648 C C . THR A 1 211 ? 6.344 -8.428 -22.231 1.00 79.88 211 THR A C 1
ATOM 1650 O O . THR A 1 211 ? 5.495 -9.273 -21.967 1.00 79.88 211 THR A O 1
ATOM 1653 N N . TYR A 1 212 ? 6.816 -7.565 -21.332 1.00 81.44 212 TYR A N 1
ATOM 1654 C CA . TYR A 1 212 ? 6.521 -7.615 -19.910 1.00 81.44 212 TYR A CA 1
ATOM 1655 C C . TYR A 1 212 ? 5.942 -6.275 -19.435 1.00 81.44 212 TYR A C 1
ATOM 1657 O O . TYR A 1 212 ? 6.500 -5.222 -19.757 1.00 81.44 212 TYR A O 1
ATOM 1665 N N . PRO A 1 213 ? 4.841 -6.277 -18.666 1.00 84.50 213 PRO A N 1
ATOM 1666 C CA . PRO A 1 213 ? 4.313 -5.061 -18.053 1.00 84.50 213 PRO A CA 1
ATOM 1667 C C . PRO A 1 213 ? 5.238 -4.545 -16.952 1.00 84.50 213 PRO A C 1
ATOM 1669 O O . PRO A 1 213 ? 5.829 -5.330 -16.214 1.00 84.50 213 PRO A O 1
ATOM 1672 N N . THR A 1 214 ? 5.334 -3.226 -16.794 1.00 86.31 214 THR A N 1
ATOM 1673 C CA . THR A 1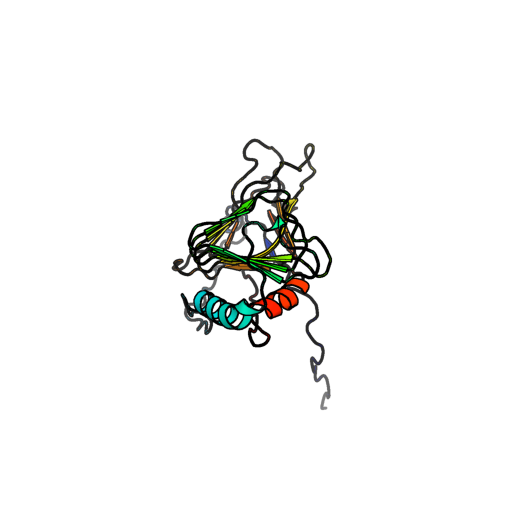 214 ? 6.189 -2.621 -15.754 1.00 86.31 214 THR A CA 1
ATOM 1674 C C . THR A 1 214 ? 5.541 -2.644 -14.371 1.00 86.31 214 THR A C 1
ATOM 1676 O O . THR A 1 214 ? 6.239 -2.674 -13.357 1.00 86.31 214 THR A O 1
ATOM 1679 N N . LEU A 1 215 ? 4.207 -2.667 -14.342 1.00 87.12 215 LEU A N 1
ATOM 1680 C CA . LEU A 1 215 ? 3.376 -2.835 -13.161 1.00 87.12 215 LEU A CA 1
ATOM 1681 C C . LEU A 1 215 ? 2.301 -3.883 -13.455 1.00 87.12 215 LEU A C 1
ATOM 1683 O O . LEU A 1 215 ? 1.567 -3.761 -14.438 1.00 87.12 215 LEU A O 1
ATOM 1687 N N . VAL A 1 216 ? 2.190 -4.865 -12.568 1.00 87.88 216 VAL A N 1
ATOM 1688 C CA . VAL A 1 216 ? 1.106 -5.848 -12.528 1.00 87.88 216 VAL A CA 1
ATOM 1689 C C . VAL A 1 216 ? 0.318 -5.624 -11.246 1.00 87.88 216 VAL A C 1
ATOM 1691 O O . VAL A 1 216 ? 0.898 -5.593 -10.162 1.00 87.88 216 VAL A O 1
ATOM 1694 N N . VAL A 1 217 ? -0.999 -5.461 -11.357 1.00 86.19 217 VAL A N 1
ATOM 1695 C CA . VAL A 1 217 ? -1.893 -5.400 -10.193 1.00 86.19 217 VAL A CA 1
ATOM 1696 C C . VAL A 1 217 ? -2.859 -6.575 -10.254 1.00 86.19 217 VAL A C 1
ATOM 1698 O O . VAL A 1 217 ? -3.761 -6.613 -11.092 1.00 86.19 217 VAL A O 1
ATOM 1701 N N . SER A 1 218 ? -2.664 -7.511 -9.332 1.00 85.56 218 SER A N 1
ATOM 1702 C CA . SER A 1 218 ? -3.457 -8.724 -9.175 1.00 85.56 218 SER A CA 1
ATOM 1703 C C . SER A 1 218 ? -4.428 -8.528 -8.021 1.00 85.56 218 SER A C 1
ATOM 1705 O O . SER A 1 218 ? -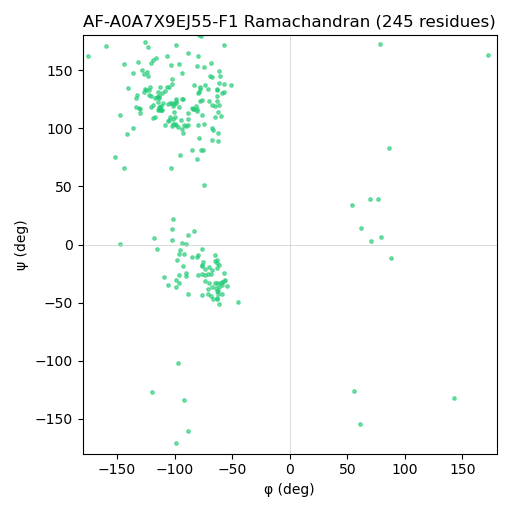4.042 -8.568 -6.853 1.00 85.56 218 SER A O 1
ATOM 1707 N N . THR A 1 219 ? -5.699 -8.292 -8.341 1.00 81.06 219 THR A N 1
ATOM 1708 C CA . THR A 1 219 ? -6.715 -8.028 -7.317 1.00 81.06 219 THR A CA 1
ATOM 1709 C C . THR A 1 219 ? -7.046 -9.271 -6.498 1.00 81.06 219 THR A C 1
ATOM 1711 O O . THR A 1 219 ? -7.493 -10.279 -7.040 1.00 81.06 219 THR A O 1
ATOM 1714 N N . ASP A 1 220 ? -6.892 -9.165 -5.176 1.00 82.00 220 ASP A N 1
ATOM 1715 C CA . ASP A 1 220 ? -7.226 -10.217 -4.215 1.00 82.00 220 ASP A CA 1
ATOM 1716 C C . ASP A 1 220 ? -8.438 -9.801 -3.363 1.00 82.00 220 ASP A C 1
ATOM 1718 O O . ASP A 1 220 ? -8.393 -8.840 -2.587 1.00 82.00 220 ASP A O 1
ATOM 1722 N N . ALA A 1 221 ? -9.538 -10.550 -3.499 1.00 82.19 221 ALA A N 1
ATOM 1723 C CA . ALA A 1 221 ? -10.805 -10.285 -2.820 1.00 82.19 221 ALA A CA 1
ATOM 1724 C C . ALA A 1 221 ? -10.703 -10.346 -1.284 1.00 82.19 221 ALA A C 1
ATOM 1726 O O . ALA A 1 221 ? -11.572 -9.803 -0.592 1.00 82.19 221 ALA A O 1
ATOM 1727 N N . LYS A 1 222 ? -9.649 -10.955 -0.716 1.00 87.69 222 LYS A N 1
ATOM 1728 C CA . LYS A 1 222 ? -9.441 -10.960 0.741 1.00 87.69 222 LYS A CA 1
ATOM 1729 C C . LYS A 1 222 ? -9.345 -9.542 1.300 1.00 87.69 222 LYS A C 1
ATOM 1731 O O . LYS A 1 222 ? -9.859 -9.294 2.386 1.00 87.69 222 LYS A O 1
ATOM 1736 N N . TYR A 1 223 ? -8.768 -8.601 0.549 1.00 87.25 223 TYR A N 1
ATOM 1737 C CA . TYR A 1 223 ? -8.605 -7.224 1.011 1.00 87.25 223 TYR A CA 1
ATOM 1738 C C . TYR A 1 223 ? -9.931 -6.479 1.148 1.00 87.25 223 TYR A C 1
ATOM 1740 O O . TYR A 1 223 ? -10.021 -5.598 1.995 1.00 87.25 223 TYR A O 1
ATOM 1748 N N . MET A 1 224 ? -10.977 -6.872 0.413 1.00 83.56 224 MET A N 1
ATOM 1749 C CA . MET A 1 224 ? -12.327 -6.335 0.623 1.00 83.56 224 MET A CA 1
ATOM 1750 C C . MET A 1 224 ? -12.866 -6.767 1.993 1.00 83.56 224 MET A C 1
ATOM 1752 O O . MET A 1 224 ? -13.276 -5.930 2.788 1.00 83.56 224 MET A O 1
ATOM 1756 N N . LYS A 1 225 ? -12.734 -8.059 2.332 1.00 86.12 225 LYS A N 1
ATOM 1757 C CA . LYS A 1 225 ? -13.130 -8.582 3.653 1.00 86.12 225 LYS A CA 1
ATOM 1758 C C . LYS A 1 225 ? -12.297 -8.014 4.801 1.00 86.12 225 LYS A C 1
ATOM 1760 O O . LYS A 1 225 ? -12.796 -7.895 5.916 1.00 86.12 225 LYS A O 1
ATOM 1765 N N . ILE A 1 226 ? -11.015 -7.734 4.564 1.00 89.88 226 ILE A N 1
ATOM 1766 C CA . ILE A 1 226 ? -10.146 -7.083 5.551 1.00 89.88 226 ILE A CA 1
ATOM 1767 C C . ILE A 1 226 ? -10.595 -5.632 5.747 1.00 89.88 226 ILE A C 1
ATOM 1769 O O . ILE A 1 226 ? -10.727 -5.191 6.885 1.00 89.88 226 ILE A O 1
ATOM 1773 N N . ALA A 1 227 ? -10.886 -4.913 4.662 1.00 88.94 227 ALA A N 1
ATOM 1774 C CA . ALA A 1 227 ? -11.347 -3.530 4.707 1.00 88.94 227 ALA A CA 1
ATOM 1775 C C . ALA A 1 227 ? -12.682 -3.381 5.453 1.00 88.94 227 ALA A C 1
ATOM 1777 O O . ALA A 1 227 ? -12.821 -2.441 6.232 1.00 88.94 227 ALA A O 1
ATOM 1778 N N . ASP A 1 228 ? -13.606 -4.340 5.323 1.00 87.56 228 ASP A N 1
ATOM 1779 C CA . ASP A 1 228 ? -14.865 -4.361 6.086 1.00 87.56 228 ASP A CA 1
ATOM 1780 C C . ASP A 1 228 ? -14.638 -4.336 7.608 1.00 87.56 228 ASP A C 1
ATOM 1782 O O . ASP A 1 228 ? -15.435 -3.760 8.346 1.00 87.56 228 ASP A O 1
ATOM 1786 N N . ARG A 1 229 ? -13.537 -4.924 8.102 1.00 88.81 229 ARG A N 1
ATOM 1787 C CA . ARG A 1 229 ? -13.203 -4.913 9.540 1.00 88.81 229 ARG A CA 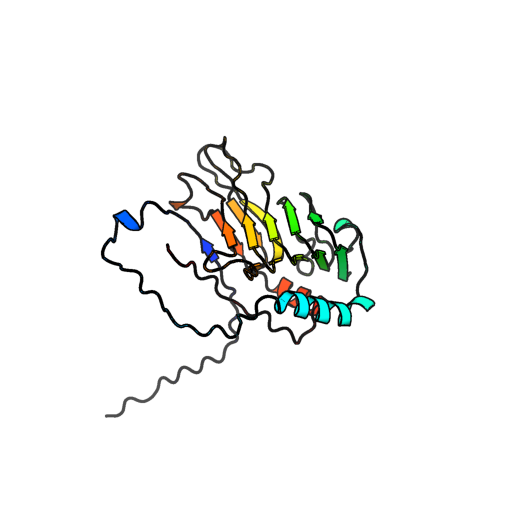1
ATOM 1788 C C . ARG A 1 229 ? -12.763 -3.538 10.035 1.00 88.81 229 ARG A C 1
ATOM 1790 O O . ARG A 1 229 ? -12.880 -3.264 11.222 1.00 88.81 229 ARG A O 1
ATOM 1797 N N . PHE A 1 230 ? -12.239 -2.703 9.142 1.00 91.00 230 PHE A N 1
ATOM 1798 C CA . PHE A 1 230 ? -11.735 -1.373 9.475 1.00 91.00 230 PHE A CA 1
ATOM 1799 C C . PHE A 1 230 ? -12.744 -0.268 9.174 1.00 91.00 230 PHE A C 1
ATOM 1801 O O . PHE A 1 230 ? -12.826 0.698 9.923 1.00 91.00 230 PHE A O 1
ATOM 1808 N N . PHE A 1 231 ? -13.517 -0.404 8.096 1.00 89.00 231 PHE A N 1
ATOM 1809 C CA . PHE A 1 231 ? -14.416 0.643 7.604 1.00 89.00 231 PHE A CA 1
ATOM 1810 C C . PHE A 1 231 ? -15.907 0.267 7.685 1.00 89.00 231 PHE A C 1
ATOM 1812 O O . PHE A 1 231 ? -16.764 1.102 7.390 1.00 89.00 231 PHE A O 1
ATOM 1819 N N . GLY A 1 232 ? -16.232 -0.961 8.100 1.00 81.06 232 GLY A N 1
ATOM 1820 C CA . GLY A 1 232 ? -17.599 -1.480 8.148 1.00 81.06 232 GLY A CA 1
ATOM 1821 C C . GLY A 1 232 ? -18.141 -1.926 6.783 1.00 81.06 232 GLY A C 1
ATOM 1822 O O . GLY A 1 232 ? -17.536 -1.704 5.738 1.00 81.06 232 GLY A O 1
ATOM 1823 N N . THR A 1 233 ? -19.323 -2.548 6.797 1.00 69.06 233 THR A N 1
ATOM 1824 C CA . THR A 1 233 ? -19.974 -3.184 5.632 1.00 69.06 233 THR A CA 1
ATOM 1825 C C . THR A 1 233 ? -20.702 -2.218 4.693 1.00 69.06 233 THR A C 1
ATOM 1827 O O . THR A 1 233 ? -21.114 -2.606 3.604 1.00 69.06 233 THR A O 1
ATOM 1830 N N . GLU A 1 234 ? -20.882 -0.958 5.096 1.00 53.97 234 GLU A N 1
ATOM 1831 C CA . GLU A 1 234 ? -21.558 0.070 4.288 1.00 53.97 234 GLU A CA 1
ATOM 1832 C C . GLU A 1 234 ? -20.614 0.829 3.353 1.00 53.97 234 GLU A C 1
ATOM 1834 O O . GLU A 1 234 ? -21.019 1.821 2.747 1.00 53.97 234 GLU A O 1
ATOM 1839 N N . SER A 1 235 ? -19.359 0.397 3.235 1.00 43.09 235 SER A N 1
ATOM 1840 C CA . SER A 1 235 ? -18.421 0.990 2.295 1.00 43.09 235 SER A CA 1
ATOM 1841 C C . SER A 1 235 ? -18.468 0.201 0.987 1.00 43.09 235 SER A C 1
ATOM 1843 O O . SER A 1 235 ? -17.799 -0.829 0.875 1.00 43.09 235 SER A O 1
ATOM 1845 N N . PRO A 1 236 ? -19.244 0.621 -0.033 1.00 45.72 236 PRO A N 1
ATOM 1846 C CA . PRO A 1 236 ? -19.022 0.123 -1.376 1.00 45.72 236 PRO A CA 1
ATOM 1847 C C . PRO A 1 236 ? -17.611 0.561 -1.776 1.00 45.72 236 PRO A C 1
ATOM 1849 O O . PRO A 1 236 ? -17.387 1.693 -2.203 1.00 45.72 236 PRO A O 1
ATOM 1852 N N . ILE A 1 237 ? -16.635 -0.329 -1.604 1.00 48.19 237 ILE A N 1
ATOM 1853 C CA . ILE A 1 237 ? -15.320 -0.189 -2.222 1.00 48.19 237 ILE A CA 1
ATOM 1854 C C . ILE A 1 237 ? -15.578 -0.363 -3.713 1.00 48.19 237 ILE A C 1
ATOM 1856 O O . ILE A 1 237 ? -15.648 -1.472 -4.245 1.00 48.19 237 ILE A O 1
ATOM 1860 N N . TYR A 1 238 ? -15.857 0.761 -4.367 1.00 44.47 238 TYR A N 1
ATOM 1861 C CA . TYR A 1 238 ? -16.159 0.802 -5.782 1.00 44.47 238 TYR A CA 1
ATOM 1862 C C . TYR A 1 238 ? -14.943 0.294 -6.552 1.00 44.47 238 TYR A C 1
ATOM 1864 O O . TYR A 1 238 ? -13.854 0.866 -6.494 1.00 44.47 238 TYR A O 1
ATOM 1872 N N . LYS A 1 239 ? -15.158 -0.785 -7.304 1.00 42.69 239 LYS A N 1
ATOM 1873 C CA . LYS A 1 239 ? -14.261 -1.265 -8.351 1.00 42.69 239 LYS A CA 1
ATOM 1874 C C . LYS A 1 239 ? -14.178 -0.173 -9.425 1.00 42.69 239 LYS A C 1
ATOM 1876 O O . LYS A 1 239 ? -15.006 -0.139 -10.330 1.00 42.69 239 LYS A O 1
ATOM 1881 N N . LYS A 1 240 ? -13.238 0.770 -9.303 1.00 40.06 240 LYS A N 1
ATOM 1882 C CA . LYS A 1 240 ? -12.947 1.726 -10.379 1.00 40.06 240 LYS A CA 1
ATOM 1883 C C . LYS A 1 240 ? -11.994 1.042 -11.350 1.00 40.06 240 LYS A C 1
ATOM 1885 O O . LYS A 1 240 ? -10.883 0.671 -10.980 1.00 40.06 240 LYS A O 1
ATOM 1890 N N . GLU A 1 241 ? -12.446 0.839 -12.580 1.00 36.69 241 GLU A N 1
ATOM 1891 C CA . GLU A 1 241 ? -11.571 0.415 -13.668 1.00 36.69 241 GLU A CA 1
ATOM 1892 C C . GLU A 1 241 ? -10.530 1.513 -13.902 1.00 36.69 241 GLU A C 1
ATOM 1894 O O . GLU A 1 241 ? -10.867 2.681 -14.116 1.00 36.69 241 GLU A O 1
ATOM 1899 N N . VAL A 1 242 ? -9.250 1.160 -13.813 1.00 39.34 242 VAL A N 1
ATOM 1900 C CA . VAL A 1 242 ? -8.161 2.089 -14.113 1.00 39.34 242 VAL A CA 1
ATOM 1901 C C . VAL A 1 242 ? -8.029 2.154 -15.634 1.00 39.34 242 VAL A C 1
ATOM 1903 O O . VAL A 1 242 ? -7.354 1.341 -16.250 1.00 39.34 242 VAL A O 1
ATOM 1906 N N . GLY A 1 243 ? -8.715 3.101 -16.267 1.00 30.66 243 GLY A N 1
ATOM 1907 C CA . GLY A 1 243 ? -8.487 3.424 -17.673 1.00 30.66 243 GLY A CA 1
ATOM 1908 C C . GLY A 1 243 ? -7.285 4.356 -17.803 1.00 30.66 243 GLY A C 1
ATOM 1909 O O . GLY A 1 243 ? -7.314 5.470 -17.279 1.00 30.66 243 GLY A O 1
ATOM 1910 N N . PHE A 1 244 ? -6.229 3.939 -18.507 1.00 35.97 244 PHE A N 1
ATOM 1911 C CA . PHE A 1 244 ? -5.188 4.883 -18.911 1.00 35.97 244 PHE A CA 1
ATOM 1912 C C . PHE A 1 244 ? -5.771 5.854 -19.933 1.00 35.97 244 PHE A C 1
ATOM 1914 O O . PHE A 1 244 ? -6.207 5.464 -21.016 1.00 35.97 244 PHE A O 1
ATOM 1921 N N . LYS A 1 245 ? -5.738 7.142 -19.598 1.00 31.33 245 LYS A N 1
ATOM 1922 C CA . LYS A 1 245 ? -5.880 8.206 -20.583 1.00 31.33 245 LYS A CA 1
ATOM 1923 C C . LYS A 1 245 ? -4.562 8.277 -21.352 1.00 31.33 245 LYS A C 1
ATOM 1925 O O . LYS A 1 245 ? -3.564 8.739 -20.803 1.00 31.33 245 LYS A O 1
ATOM 1930 N N . GLY A 1 246 ? -4.545 7.757 -22.578 1.00 28.52 246 GLY A N 1
ATOM 1931 C CA . GLY A 1 246 ? -3.430 7.978 -23.498 1.00 28.52 246 GLY A CA 1
ATOM 1932 C C . GLY A 1 246 ? -3.223 9.481 -23.697 1.00 28.52 246 GLY A C 1
ATOM 1933 O O . GLY A 1 246 ? -4.205 10.207 -23.876 1.00 28.52 246 GLY A O 1
ATOM 1934 N N . LEU A 1 247 ? -1.970 9.928 -23.573 1.00 29.89 247 LEU A N 1
ATOM 1935 C CA . LEU A 1 247 ? -1.537 11.267 -23.979 1.00 29.89 247 LEU A CA 1
ATOM 1936 C C . LEU A 1 247 ? -1.578 11.382 -25.503 1.00 29.89 247 LEU A C 1
ATOM 1938 O O . LEU A 1 247 ? -1.168 10.396 -26.157 1.00 29.89 247 LEU A O 1
#

Secondary structure (DSSP, 8-state):
-----------S---SPPPEEE---TTTHHHH-TT------S----TT--TTHHHHHHHHHHHHHGGGSEE-SSGGGPPTT-EEEEEESS-EEE-TT-EE-SEEEEEESS-EEE-S-BEESSTT-EEEEEESS-EEE-------BTTTB--EEEEEEEEEESS-EEE----TT-SS--EEEEEEEEEE--TT-SSS-SEEE----GGGGGTS-SEEEE--THHHHHHHHHH-TT-------------

Mean predicted aligned error: 11.89 Å

pLDDT: mean 76.39, std 23.05, range [28.52, 98.56]

Solvent-accessible surface area (backbone atoms only — not comparable to full-atom values): 14161 Å² total; per-residue (Å²): 136,86,85,80,87,85,82,84,77,85,85,68,84,87,86,74,71,74,70,54,79,44,64,90,64,87,74,54,59,71,71,77,46,80,80,69,70,81,80,75,82,88,80,76,88,60,93,77,74,50,70,79,42,62,60,55,48,48,50,56,31,27,63,76,38,46,89,78,39,46,79,45,92,51,72,76,75,35,47,70,88,41,48,27,36,32,74,42,75,51,66,44,76,45,58,59,70,40,49,22,31,7,34,34,40,40,36,20,66,24,29,34,37,38,28,30,43,27,37,49,59,44,92,86,24,28,34,36,39,42,17,52,27,33,32,39,35,51,67,52,80,93,67,43,43,84,93,81,45,77,31,60,38,37,32,36,32,33,40,38,14,34,18,30,30,39,35,48,71,52,56,82,91,46,85,56,20,51,26,40,36,34,45,19,47,82,44,44,66,22,56,86,47,82,96,56,77,24,67,40,77,46,41,61,28,63,87,45,36,84,82,40,53,29,40,41,38,45,55,44,72,55,53,57,63,52,45,33,70,44,43,39,88,86,56,81,80,72,87,72,78,86,74,83,81,81,129

Foldseek 3Di:
DDDDDDDPPPPDPPPDADKDFDQDDQPCVCPPCVPPPPDDPPDDDDPLPPQPPVLVLLVVLLVVLVVQAAEDCAQQPAAAPHHHEDEDQDEEEDDACAEQRAAYEYEYQAEYEYEFNYYYNDLQTAYEYEYQYEYEYEYYPWDADDQDREAEGEAEYHYAYSAAYAYDADPPVDNFGYAYEYEAYYHFNRNPNDVDDRYHHNQDRDVCSVPHGRYIYHHDCSNVVSSCSRRNDPDPPDSDDDDDDRD

Sequence (247 aa):
QTLDGIDISLTLPIDKATELITSKHEVMNNLLWPELGTVRAVNMYDSNEKKNFWYEYFTRKLEEQKSTLKTITEVSECLAGENCLLEDTQSISVDKGTVCRGNVLVKSDENISLTPNITSGSATSGCIFLAKGNIYIKGGDYLSGGSSEVKYDRIDGFLIAEDTIEVEYVDQSRIVRDGLEIHGSVIALGRNQENTVALNVRRDLRLYNYTYPTLVVSTDAKYMKIADRFFGTESPIYKKEVGFKGL

Radius of gyration: 20.15 Å; Cα contacts (8 Å, |Δi|>4): 522; chains: 1; bounding box: 65×35×59 Å